Protein 1PVA (pdb70)

Sequence (218 aa):
AAKDLLKADDIKKALDAVKAEGSFNHKKFFALVGLKAMSANDVKKVFKAIDADASGFIEEEELKFVLKSFAADGRDLTDAETKAFLKAADKDGDGKIGIDEFETLVHEAAAKDLLKADDIKKALDAVKAEGSFNHKKFFALVGLKAMSANDVKKVFKAIDADASGFIEEEELKFVLKSFAADGRDLTDAETKAFLKAADKDGDGKIGIDEFETLVHEA

InterPro domains:
  IPR002048 EF-hand domain [PF13499] (41-104)
  IPR002048 EF-hand domain [PS50222] (37-72)
  IPR002048 EF-hand domain [PS50222] (76-108)
  IPR002048 EF-hand domain [SM00054] (41-69)
  IPR002048 EF-hand domain [SM00054] (80-108)
  IPR008080 Parvalbumin [PTHR11653] (3-107)
  IPR011992 EF-hand domain pair [SSF47473] (17-105)
  IPR018247 EF-Hand 1, calcium-binding site [PS00018] (50-62)
  IPR018247 EF-Hand 1, calcium-binding site [PS00018] (89-101)

Solvent-accessible surface area: 10754 Å² total; per-residue (Å²): 50,0,76,114,48,16,130,86,93,36,13,133,129,0,28,54,36,0,134,66,136,56,39,17,63,33,119,99,1,8,46,50,0,26,0,84,102,35,60,57,115,47,0,97,92,0,6,133,31,6,11,45,8,36,34,35,75,0,35,60,67,11,1,60,49,3,2,54,26,5,18,63,132,10,52,63,3,37,93,71,10,1,96,64,3,25,179,27,0,17,101,105,61,75,38,61,0,11,60,102,22,0,24,71,2,2,78,101,77,11,40,98,136,56,10,132,73,77,37,10,94,105,0,35,100,42,1,160,52,135,56,32,15,65,25,109,73,2,8,56,52,1,34,1,97,104,21,57,55,113,34,0,92,108,0,8,134,36,7,10,71,41,64,56,39,80,0,44,61,102,21,0,59,42,4,1,34,9,3,16,11,109,8,51,58,1,34,87,71,9,3,98,61,4,25,171,33,0,25,113,106,63,76,35,52,0,10,41,109,18,1,26,66,3,2,76,100,70

GO terms:
  GO:0005509 calcium ion binding (F, IDA)

B-factor: mean 18.6, std 12.52, range [3.75, 86.95]

Nearest PDB structures (foldseek):
  1pva-assembly2_B  TM=9.927E-01  e=2.844E-15  Esox lucius
  1cdp-assembly1_A  TM=9.891E-01  e=1.781E-11  Cyprinus carpio
  1b8r-assembly1_A  TM=9.962E-01  e=2.478E-11  Cyprinus carpio
  2pal-assembly1_A  TM=9.985E-01  e=5.350E-11  Esox lucius
  3fs7-assembly1_A  TM=9.864E-01  e=5.972E-11  Gallus gallus

Organism: Esox lucius (NCBI:txid8010)

Secondary structure (DSSP, 8-state):
-HHHHS-HHHHHHHHHHT-STT---HHHHHHHHT-TTS-HHHHHHHHHHH-TT-SSSB-HHHHHTGGGGT-TTPPPPPHHHHHHHHHHH-TT-SSSB-HHHHHHHHH--/--TTTS-HHHHHHHHHHT-STT---HHHHHHHHT-TT--HHHHHHHHHHH-TT--SSB-HHHHHTGGGGT-TTPPPPPHHHHHHHHHHH-SS-SSSB-HHHHHHHHH--

CATH classification: 1.10.238.10

Structure (mmCIF, N/CA/C/O backbone):
data_1PVA
#
_entry.id   1PVA
#
_cell.length_a   57.700
_cell.length_b   45.070
_cell.length_c   81.810
_cell.angle_alpha   90.00
_cell.angle_beta   90.00
_cell.angle_gamma   90.00
#
_symmetry.space_group_name_H-M   'P 21 21 2'
#
loop_
_entity.id
_entity.type
_entity.pdbx_description
1 polymer PARVALBUMIN
2 non-polymer 'CALCIUM ION'
3 water water
#
loop_
_atom_site.group_PDB
_atom_site.id
_atom_site.type_symbol
_atom_site.label_atom_id
_atom_site.label_alt_id
_atom_site.label_comp_id
_atom_site.label_asym_id
_atom_site.label_entity_id
_atom_site.label_seq_id
_atom_site.pdbx_PDB_ins_code
_atom_site.Cartn_x
_atom_site.Cartn_y
_atom_site.Cartn_z
_atom_site.occupancy
_atom_site.B_iso_or_equiv
_atom_site.auth_seq_id
_atom_site.auth_comp_id
_atom_site.auth_asym_id
_atom_site.auth_atom_id
_atom_site.pdbx_PDB_model_num
ATOM 4 N N . ALA A 1 2 ? 36.539 24.680 64.684 1.00 38.65 1 ALA A N 1
ATOM 5 C CA . ALA A 1 2 ? 36.588 23.712 65.776 1.00 39.03 1 ALA A CA 1
ATOM 6 C C . ALA A 1 2 ? 35.863 24.149 67.051 1.00 38.79 1 ALA A C 1
ATOM 7 O O . ALA A 1 2 ? 35.122 23.364 67.650 1.00 37.75 1 ALA A O 1
ATOM 9 N N . ALA A 1 3 ? 36.143 25.367 67.508 1.00 38.00 2 ALA A N 1
ATOM 10 C CA . ALA A 1 3 ? 35.645 25.840 68.793 1.00 37.26 2 ALA A CA 1
ATOM 11 C C . ALA A 1 3 ? 34.134 25.721 68.914 1.00 36.83 2 ALA A C 1
ATOM 12 O O . ALA A 1 3 ? 33.627 25.231 69.927 1.00 36.89 2 ALA A O 1
ATOM 14 N N . LYS A 1 4 ? 33.421 26.069 67.848 1.00 34.99 3 LYS A N 1
ATOM 15 C CA . LYS A 1 4 ? 31.964 26.090 67.903 1.00 34.90 3 LYS A CA 1
ATOM 16 C C . LYS A 1 4 ? 31.358 24.687 67.850 1.00 34.35 3 LYS A C 1
ATOM 17 O O . LYS A 1 4 ? 30.239 24.475 68.305 1.00 34.45 3 LYS A O 1
ATOM 23 N N . ASP A 1 5 ? 32.116 23.729 67.329 1.00 33.25 4 ASP A N 1
ATOM 24 C CA . ASP A 1 5 ? 31.711 22.330 67.362 1.00 34.76 4 ASP A CA 1
ATOM 25 C C . ASP A 1 5 ? 32.041 21.738 68.726 1.00 33.05 4 ASP A C 1
ATOM 26 O O . ASP A 1 5 ? 31.275 20.948 69.286 1.00 34.00 4 ASP A O 1
ATOM 31 N N . LEU A 1 6 ? 33.179 22.145 69.274 1.00 29.79 5 LEU A N 1
ATOM 32 C CA . LEU A 1 6 ? 33.625 21.642 70.565 1.00 26.49 5 LEU A CA 1
ATOM 33 C C . LEU A 1 6 ? 32.762 22.143 71.708 1.00 21.92 5 LEU A C 1
ATOM 34 O O . LEU A 1 6 ? 32.576 21.452 72.702 1.00 22.68 5 LEU A O 1
ATOM 39 N N . LEU A 1 7 ? 32.254 23.358 71.574 1.00 18.71 6 LEU A N 1
ATOM 40 C CA . LEU A 1 7 ? 31.716 24.070 72.723 1.00 17.32 6 LEU A CA 1
ATOM 41 C C . LEU A 1 7 ? 30.221 24.360 72.588 1.00 15.99 6 LEU A C 1
ATOM 42 O O . LEU A 1 7 ? 29.666 24.270 71.502 1.00 15.95 6 LEU A O 1
ATOM 47 N N . LYS A 1 8 ? 29.559 24.621 73.713 1.00 15.18 7 LYS A N 1
ATOM 48 C CA . LYS A 1 8 ? 28.122 24.878 73.724 1.00 15.45 7 LYS A CA 1
ATOM 49 C C . LYS A 1 8 ? 27.840 26.254 73.132 1.00 13.90 7 LYS A C 1
ATOM 50 O O . LYS A 1 8 ? 28.452 27.242 73.535 1.00 12.39 7 LYS A O 1
ATOM 56 N N . ALA A 1 9 ? 26.857 26.330 72.241 1.00 11.36 8 ALA A N 1
ATOM 57 C CA . ALA A 1 9 ? 26.451 27.606 71.655 1.00 11.60 8 ALA A CA 1
ATOM 58 C C . ALA A 1 9 ? 26.096 28.641 72.719 1.00 12.34 8 ALA A C 1
ATOM 59 O O . ALA A 1 9 ? 26.472 29.805 72.610 1.00 12.69 8 ALA A O 1
ATOM 61 N N . ASP A 1 10 ? 25.410 28.208 73.772 1.00 12.60 9 ASP A N 1
ATOM 62 C CA . ASP A 1 10 ? 24.952 29.136 74.789 1.00 11.98 9 ASP A CA 1
ATOM 63 C C . ASP A 1 10 ? 26.097 29.587 75.682 1.00 12.01 9 ASP A C 1
ATOM 64 O O . ASP A 1 10 ? 26.167 30.764 76.043 1.00 10.58 9 ASP A O 1
ATOM 69 N N . ASP A 1 11 ? 27.084 28.712 75.879 1.00 9.82 10 ASP A N 1
ATOM 70 C CA . ASP A 1 11 ? 28.313 29.090 76.571 1.00 8.29 10 ASP A CA 1
ATOM 71 C C . ASP A 1 11 ? 29.082 30.143 75.783 1.00 8.34 10 ASP A C 1
ATOM 72 O O . ASP A 1 11 ? 29.544 31.145 76.337 1.00 8.33 10 ASP A O 1
ATOM 77 N N . ILE A 1 12 ? 29.180 29.943 74.475 1.00 8.85 11 ILE A N 1
ATOM 78 C CA . ILE A 1 12 ? 29.926 30.874 73.644 1.00 8.67 11 ILE A CA 1
ATOM 79 C C . ILE A 1 12 ? 29.263 32.234 73.675 1.00 10.04 11 ILE A C 1
ATOM 80 O O . ILE A 1 12 ? 29.931 33.245 73.861 1.00 11.05 11 ILE A O 1
ATOM 85 N N . LYS A 1 13 ? 27.938 32.256 73.621 1.00 11.45 12 LYS A N 1
ATOM 86 C CA . LYS A 1 13 ? 27.236 33.527 73.584 1.00 11.52 12 LYS A CA 1
ATOM 87 C C . LYS A 1 13 ? 27.438 34.263 74.900 1.00 10.61 12 LYS A C 1
ATOM 88 O O . LYS A 1 13 ? 27.739 35.459 74.904 1.00 8.34 12 LYS A O 1
ATOM 94 N N . LYS A 1 14 ? 27.410 33.499 75.990 1.00 9.31 13 LYS A N 1
ATOM 95 C CA . LYS A 1 14 ? 27.586 34.025 77.332 1.00 9.96 13 LYS A CA 1
ATOM 96 C C . LYS A 1 14 ? 28.999 34.585 77.531 1.00 8.88 13 LYS A C 1
ATOM 97 O O . LYS A 1 14 ? 29.179 35.695 78.032 1.00 9.55 13 LYS A O 1
ATOM 103 N N . ALA A 1 15 ? 29.996 33.844 77.074 1.00 8.33 14 ALA A N 1
ATOM 104 C CA . ALA A 1 15 ? 31.370 34.294 77.166 1.00 8.34 14 ALA A CA 1
ATOM 105 C C . ALA A 1 15 ? 31.593 35.571 76.330 1.00 9.73 14 ALA A C 1
ATOM 106 O O . ALA A 1 15 ? 32.182 36.544 76.805 1.00 9.49 14 ALA A O 1
ATOM 108 N N . LEU A 1 16 ? 31.090 35.588 75.099 1.00 8.03 15 LEU A N 1
ATOM 109 C CA . LEU A 1 16 ? 31.277 36.754 74.241 1.00 9.08 15 LEU A CA 1
ATOM 110 C C . LEU A 1 16 ? 30.537 37.979 74.774 1.00 9.12 15 LEU A C 1
ATOM 111 O O . LEU A 1 16 ? 31.059 39.090 74.720 1.00 11.33 15 LEU A O 1
ATOM 116 N N . ASP A 1 17 ? 29.370 37.762 75.369 1.00 8.49 16 ASP A N 1
ATOM 117 C CA . ASP A 1 17 ? 28.611 38.847 75.984 1.00 10.38 16 ASP A CA 1
ATOM 118 C C . ASP A 1 17 ? 29.367 39.483 77.132 1.00 11.17 16 ASP A C 1
ATOM 119 O O . ASP A 1 17 ? 29.353 40.707 77.288 1.00 14.26 16 ASP A O 1
ATOM 124 N N . ALA A 1 18 ? 30.062 38.659 77.904 1.00 9.05 17 ALA A N 1
ATOM 125 C CA . ALA A 1 18 ? 30.759 39.139 79.092 1.00 11.49 17 ALA A CA 1
ATOM 126 C C . ALA A 1 18 ? 31.968 39.995 78.739 1.00 12.39 17 ALA A C 1
ATOM 127 O O . ALA A 1 18 ? 32.407 40.823 79.551 1.00 17.53 17 ALA A O 1
ATOM 129 N N . VAL A 1 19 ? 32.516 39.805 77.541 1.00 9.62 18 VAL A N 1
ATOM 130 C CA . VAL A 1 19 ? 33.709 40.539 77.140 1.00 9.41 18 VAL A CA 1
ATOM 131 C C . VAL A 1 19 ? 33.437 41.470 75.957 1.00 11.58 18 VAL A C 1
ATOM 132 O O . VAL A 1 19 ? 34.361 41.915 75.258 1.00 12.34 18 VAL A O 1
ATOM 136 N N . LYS A 1 20 ? 32.174 41.862 75.828 1.00 11.86 19 LYS A N 1
ATOM 137 C CA . LYS A 1 20 ? 31.743 42.805 74.802 1.00 13.77 19 LYS A CA 1
ATOM 138 C C . LYS A 1 20 ? 32.479 44.143 74.863 1.00 14.78 19 LYS A C 1
ATOM 139 O O . LYS A 1 20 ? 32.944 44.647 73.848 1.00 17.04 19 LYS A O 1
ATOM 145 N N . ALA A 1 21 ? 32.513 44.756 76.041 1.00 15.28 20 ALA A N 1
ATOM 146 C CA . ALA A 1 21 ? 33.126 46.073 76.206 1.00 15.06 20 ALA A CA 1
ATOM 147 C C . ALA A 1 21 ? 34.633 46.002 76.027 1.00 11.89 20 ALA A C 1
ATOM 148 O O . ALA A 1 21 ? 35.286 45.110 76.554 1.00 13.16 20 ALA A O 1
ATOM 150 N N . GLU A 1 22 ? 35.181 46.916 75.240 1.00 12.76 21 GLU A N 1
ATOM 151 C CA . GLU A 1 22 ? 36.620 47.011 75.124 1.00 11.36 21 GLU A CA 1
ATOM 152 C C . GLU A 1 22 ? 37.255 47.157 76.492 1.00 11.40 21 GLU A C 1
ATOM 153 O O . GLU A 1 22 ? 36.863 48.023 77.273 1.00 10.71 21 GLU A O 1
ATOM 159 N N . GLY A 1 23 ? 38.259 46.334 76.762 1.00 8.73 22 GLY A N 1
ATOM 160 C CA . GLY A 1 23 ? 38.903 46.368 78.054 1.00 7.07 22 GLY A CA 1
ATOM 161 C C . GLY A 1 23 ? 38.404 45.296 79.002 1.00 8.60 22 GLY A C 1
ATOM 162 O O . GLY A 1 23 ? 39.080 45.013 79.990 1.00 10.08 22 GLY A O 1
ATOM 163 N N . SER A 1 24 ? 37.291 44.637 78.679 1.00 7.11 23 SER A N 1
ATOM 164 C CA . SER A 1 24 ? 36.688 43.685 79.617 1.00 10.08 23 SER A CA 1
ATOM 165 C C . SER A 1 24 ? 37.202 42.245 79.494 1.00 10.20 23 SER A C 1
ATOM 166 O O . SER A 1 24 ? 36.847 41.388 80.311 1.00 11.89 23 SER A O 1
ATOM 169 N N . PHE A 1 25 ? 38.022 41.966 78.478 1.00 9.17 24 PHE A N 1
ATOM 170 C CA . PHE A 1 25 ? 38.499 40.602 78.263 1.00 8.20 24 PHE A CA 1
ATOM 171 C C . PHE A 1 25 ? 39.488 40.200 79.346 1.00 9.82 24 PHE A C 1
ATOM 172 O O . PHE A 1 25 ? 40.452 40.910 79.627 1.00 12.95 24 PHE A O 1
ATOM 180 N N . ASN A 1 26 ? 39.120 39.179 80.097 1.00 9.90 25 ASN A N 1
ATOM 181 C CA . ASN A 1 26 ? 40.051 38.520 80.992 1.00 10.75 25 ASN A CA 1
ATOM 182 C C . ASN A 1 26 ? 40.043 37.056 80.575 1.00 9.41 25 ASN A C 1
ATOM 183 O O . ASN A 1 26 ? 38.980 36.458 80.474 1.00 10.17 25 ASN A O 1
ATOM 188 N N . HIS A 1 27 ? 41.221 36.479 80.371 1.00 11.70 26 HIS A N 1
ATOM 189 C CA . HIS A 1 27 ? 41.313 35.103 79.888 1.00 11.76 26 HIS A CA 1
ATOM 190 C C . HIS A 1 27 ? 40.696 34.131 80.887 1.00 9.89 26 HIS A C 1
ATOM 191 O O . HIS A 1 27 ? 40.034 33.175 80.500 1.00 9.61 26 HIS A O 1
ATOM 198 N N . LYS A 1 28 ? 40.861 34.404 82.175 1.00 9.23 27 LYS A N 1
ATOM 199 C CA . LYS A 1 28 ? 40.410 33.463 83.190 1.00 9.18 27 LYS A CA 1
ATOM 200 C C . LYS A 1 28 ? 38.895 33.382 83.172 1.00 9.59 27 LYS A C 1
ATOM 201 O O . LYS A 1 28 ? 38.321 32.292 83.057 1.00 8.46 27 LYS A O 1
ATOM 207 N N . LYS A 1 29 ? 38.264 34.556 83.165 1.00 10.39 28 LYS A N 1
ATOM 208 C CA . LYS A 1 29 ? 36.812 34.653 83.078 1.00 11.80 28 LYS A CA 1
ATOM 209 C C . LYS A 1 29 ? 36.299 34.066 81.763 1.00 10.52 28 LYS A C 1
ATOM 210 O O . LYS A 1 29 ? 35.366 33.258 81.759 1.00 10.42 28 LYS A O 1
ATOM 216 N N . PHE A 1 30 ? 36.963 34.404 80.662 1.00 11.19 29 PHE A N 1
ATOM 217 C CA . PHE A 1 30 ? 36.554 33.909 79.348 1.00 9.33 29 PHE A CA 1
ATOM 218 C C . PHE A 1 30 ? 36.582 32.382 79.272 1.00 8.06 29 PHE A C 1
ATOM 219 O O . PHE A 1 30 ? 35.609 31.768 78.831 1.00 7.77 29 PHE A O 1
ATOM 227 N N . PHE A 1 31 ? 37.660 31.775 79.763 1.00 7.51 30 PHE A N 1
ATOM 228 C CA . PHE A 1 31 ? 37.826 30.316 79.690 1.00 9.34 30 PHE A CA 1
ATOM 229 C C . PHE A 1 31 ? 36.777 29.614 80.529 1.00 9.83 30 PHE A C 1
ATOM 230 O O . PHE A 1 31 ? 36.323 28.521 80.177 1.00 9.25 30 PHE A O 1
ATOM 238 N N . ALA A 1 32 ? 36.437 30.229 81.662 1.00 9.19 31 ALA A N 1
ATOM 239 C CA . ALA A 1 32 ? 35.449 29.670 82.581 1.00 8.65 31 ALA A CA 1
ATOM 240 C C . ALA A 1 32 ? 34.042 29.707 81.968 1.00 7.82 31 ALA A C 1
ATOM 241 O O . ALA A 1 32 ? 33.307 28.707 82.007 1.00 8.22 31 ALA A O 1
ATOM 243 N N . LEU A 1 33 ? 33.681 30.849 81.377 1.00 7.80 32 LEU A N 1
ATOM 244 C CA . LEU A 1 33 ? 32.354 31.009 80.777 1.00 7.41 32 LEU A CA 1
ATOM 245 C C . LEU A 1 33 ? 32.166 30.218 79.476 1.00 8.76 32 LEU A C 1
ATOM 246 O O . LEU A 1 33 ? 31.104 29.645 79.238 1.00 10.24 32 LEU A O 1
ATOM 251 N N . VAL A 1 34 ? 33.194 30.177 78.639 1.00 8.09 33 VAL A N 1
ATOM 252 C CA . VAL A 1 34 ? 33.060 29.511 77.350 1.00 8.94 33 VAL A CA 1
ATOM 253 C C . VAL A 1 34 ? 33.108 28.004 77.526 1.00 9.67 33 VAL A C 1
ATOM 254 O O . VAL A 1 34 ? 32.736 27.268 76.621 1.00 12.19 33 VAL A O 1
ATOM 258 N N . GLY A 1 35 ? 33.604 27.552 78.676 1.00 9.65 34 GLY A N 1
ATOM 259 C CA . GLY A 1 35 ? 33.518 26.142 79.017 1.00 11.10 34 GLY A CA 1
ATOM 260 C C . GLY A 1 35 ? 34.793 25.353 78.801 1.00 10.64 34 GLY A C 1
ATOM 261 O O . GLY A 1 35 ? 34.763 24.120 78.760 1.00 12.70 34 GLY A O 1
ATOM 262 N N . LEU A 1 36 ? 35.916 26.049 78.694 1.00 9.26 35 LEU A N 1
ATOM 263 C CA . LEU A 1 36 ? 37.201 25.409 78.398 1.00 9.85 35 LEU A CA 1
ATOM 264 C C . LEU A 1 36 ? 37.846 24.877 79.670 1.00 9.40 35 LEU A C 1
ATOM 265 O O . LEU A 1 36 ? 38.638 23.940 79.641 1.00 9.82 35 LEU A O 1
ATOM 270 N N . LYS A 1 37 ? 37.456 25.459 80.792 1.00 10.87 36 LYS A N 1
ATOM 271 C CA . LYS A 1 37 ? 38.061 25.188 82.074 1.00 14.43 36 LYS A CA 1
ATOM 272 C C . LYS A 1 37 ? 38.069 23.704 82.419 1.00 14.50 36 LYS A C 1
ATOM 273 O O . LYS A 1 37 ? 39.102 23.173 82.827 1.00 16.65 36 LYS A O 1
ATOM 279 N N . ALA A 1 38 ? 36.942 23.024 82.244 1.00 12.02 37 ALA A N 1
ATOM 280 C CA . ALA A 1 38 ? 36.835 21.635 82.678 1.00 13.15 37 ALA A CA 1
ATOM 281 C C . ALA A 1 38 ? 37.172 20.629 81.579 1.00 12.77 37 ALA A C 1
ATOM 282 O O . ALA A 1 38 ? 37.106 19.420 81.791 1.00 10.25 37 ALA A O 1
ATOM 284 N N . MET A 1 39 ? 37.548 21.128 80.405 1.00 11.06 38 MET A N 1
ATOM 285 C CA . MET A 1 39 ? 37.784 20.247 79.278 1.00 10.81 38 MET A CA 1
ATOM 286 C C . MET A 1 39 ? 39.139 19.555 79.382 1.00 10.71 38 MET A C 1
ATOM 287 O O . MET A 1 39 ? 40.075 20.047 80.052 1.00 10.33 38 MET A O 1
ATOM 292 N N . SER A 1 40 ? 39.215 18.371 78.790 1.00 7.61 39 SER A N 1
ATOM 293 C CA . SER A 1 40 ? 40.425 17.577 78.862 1.00 8.67 39 SER A CA 1
ATOM 294 C C . SER A 1 40 ? 41.522 18.211 78.014 1.00 9.28 39 SER A C 1
ATOM 295 O O . SER A 1 40 ? 41.243 18.966 77.077 1.00 10.81 39 SER A O 1
ATOM 298 N N . ALA A 1 41 ? 42.770 17.910 78.355 1.00 7.83 40 ALA A N 1
ATOM 299 C CA . ALA A 1 41 ? 43.908 18.375 77.569 1.00 10.41 40 ALA A CA 1
ATOM 300 C C . ALA A 1 41 ? 43.713 18.048 76.085 1.00 11.37 40 ALA A C 1
ATOM 301 O O . ALA A 1 41 ? 43.874 18.913 75.219 1.00 9.20 40 ALA A O 1
ATOM 303 N N . ASN A 1 42 ? 43.268 16.829 75.809 1.00 11.37 41 ASN A N 1
ATOM 304 C CA . ASN A 1 42 ? 43.021 16.400 74.432 1.00 12.17 41 ASN A CA 1
ATOM 305 C C . ASN A 1 42 ? 42.037 17.315 73.690 1.00 11.85 41 ASN A C 1
ATOM 306 O O . ASN A 1 42 ? 42.230 17.628 72.507 1.00 11.85 41 ASN A O 1
ATOM 311 N N . ASP A 1 43 ? 40.987 17.749 74.376 1.00 9.90 42 ASP A N 1
ATOM 312 C CA . ASP A 1 43 ? 39.994 18.607 73.761 1.00 8.70 42 ASP A CA 1
ATOM 313 C C . ASP A 1 43 ? 40.414 20.069 73.726 1.00 10.07 42 ASP A C 1
ATOM 314 O O . ASP A 1 43 ? 40.183 20.752 72.725 1.00 10.62 42 ASP A O 1
ATOM 319 N N . VAL A 1 44 ? 41.161 20.510 74.735 1.00 8.34 43 VAL A N 1
ATOM 320 C CA . VAL A 1 44 ? 41.701 21.868 74.727 1.00 10.07 43 VAL A CA 1
ATOM 321 C C . VAL A 1 44 ? 42.645 22.052 73.539 1.00 12.29 43 VAL A C 1
ATOM 322 O O . VAL A 1 44 ? 42.598 23.072 72.848 1.00 12.89 43 VAL A O 1
ATOM 326 N N . LYS A 1 45 ? 43.381 21.000 73.214 1.00 12.99 44 LYS A N 1
ATOM 327 C CA . LYS A 1 45 ? 44.256 20.985 72.051 1.00 15.57 44 LYS A CA 1
ATOM 328 C C . LYS A 1 45 ? 43.506 21.298 70.751 1.00 14.21 44 LYS A C 1
ATOM 329 O O . LYS A 1 45 ? 44.026 22.003 69.876 1.00 14.40 44 LYS A O 1
ATOM 335 N N . LYS A 1 46 ? 42.259 20.841 70.652 1.00 14.66 45 LYS A N 1
ATOM 336 C CA . LYS A 1 46 ? 41.465 21.100 69.457 1.00 15.44 45 LYS A CA 1
ATOM 337 C C . LYS A 1 46 ? 41.081 22.580 69.344 1.00 17.04 45 LYS A C 1
ATOM 338 O O . LYS A 1 46 ? 41.049 23.136 68.240 1.00 15.11 45 LYS A O 1
ATOM 344 N N . VAL A 1 47 ? 40.907 23.245 70.486 1.00 13.53 46 VAL A N 1
ATOM 345 C CA . VAL A 1 47 ? 40.631 24.673 70.488 1.00 12.04 46 VAL A CA 1
ATOM 346 C C . VAL A 1 47 ? 41.880 25.462 70.141 1.00 11.61 46 VAL A C 1
ATOM 347 O O . VAL A 1 47 ? 41.833 26.409 69.344 1.00 14.57 46 VAL A O 1
ATOM 351 N N . PHE A 1 48 ? 43.015 25.009 70.652 1.00 10.15 47 PHE A N 1
ATOM 352 C CA . PHE A 1 48 ? 44.289 25.635 70.347 1.00 9.63 47 PHE A CA 1
ATOM 353 C C . PHE A 1 48 ? 44.502 25.683 68.830 1.00 11.84 47 PHE A C 1
ATOM 354 O O . PHE A 1 48 ? 44.818 26.735 68.251 1.00 10.39 47 PHE A O 1
ATOM 362 N N . LYS A 1 49 ? 44.321 24.537 68.190 1.00 12.56 48 LYS A N 1
ATOM 363 C CA . LYS A 1 49 ? 44.506 24.433 66.749 1.00 14.91 48 LYS A CA 1
ATOM 364 C C . LYS A 1 49 ? 43.566 25.358 65.978 1.00 15.23 48 LYS A C 1
ATOM 365 O O . LYS A 1 49 ? 43.937 25.874 64.930 1.00 14.18 48 LYS A O 1
ATOM 371 N N . ALA A 1 50 ? 42.381 25.618 66.532 1.00 15.15 49 ALA A N 1
ATOM 372 C CA . ALA A 1 50 ? 41.435 26.565 65.942 1.00 13.50 49 ALA A CA 1
ATOM 373 C C . ALA A 1 50 ? 42.016 27.969 65.945 1.00 13.37 49 ALA A C 1
ATOM 374 O O . ALA A 1 50 ? 41.955 28.673 64.935 1.00 14.88 49 ALA A O 1
ATOM 376 N N . ILE A 1 51 ? 42.648 28.350 67.052 1.00 10.77 50 ILE A N 1
ATOM 377 C CA . ILE A 1 51 ? 43.179 29.708 67.213 1.00 11.23 50 ILE A CA 1
ATOM 378 C C . ILE A 1 51 ? 44.485 29.899 66.433 1.00 11.94 50 ILE A C 1
ATOM 379 O O . ILE A 1 51 ? 44.800 31.010 65.960 1.00 11.21 50 ILE A O 1
ATOM 384 N N . ASP A 1 52 ? 45.221 28.804 66.279 1.00 10.35 51 ASP A N 1
ATOM 385 C CA . ASP A 1 52 ? 46.456 28.802 65.525 1.00 10.99 51 ASP A CA 1
ATOM 386 C C . ASP A 1 52 ? 46.102 28.822 64.033 1.00 9.57 51 ASP A C 1
ATOM 387 O O . ASP A 1 52 ? 46.242 27.822 63.334 1.00 9.92 51 ASP A O 1
ATOM 392 N N . ALA A 1 53 ? 45.708 29.995 63.548 1.00 10.42 52 ALA A N 1
ATOM 393 C CA . ALA A 1 53 ? 45.189 30.131 62.187 1.00 10.53 52 ALA A CA 1
ATOM 394 C C . ALA A 1 53 ? 46.157 29.697 61.078 1.00 10.97 52 ALA A C 1
ATOM 395 O O . ALA A 1 53 ? 45.740 29.047 60.120 1.00 11.87 52 ALA A O 1
ATOM 397 N N . ASP A 1 54 ? 47.446 30.002 61.226 1.00 9.46 53 ASP A N 1
ATOM 398 C CA . ASP A 1 54 ? 48.423 29.665 60.191 1.00 9.61 53 ASP A CA 1
ATOM 399 C C . ASP A 1 54 ? 49.123 28.322 60.401 1.00 8.83 53 ASP A C 1
ATOM 400 O O . ASP A 1 54 ? 50.173 28.055 59.810 1.00 12.00 53 ASP A O 1
ATOM 405 N N . ALA A 1 55 ? 48.615 27.548 61.355 1.00 9.77 54 ALA A N 1
ATOM 406 C CA . ALA A 1 55 ? 49.129 26.209 61.632 1.00 11.34 54 ALA A CA 1
ATOM 407 C C . ALA A 1 55 ? 50.630 26.166 61.923 1.00 9.46 54 ALA A C 1
ATOM 408 O O . ALA A 1 55 ? 51.270 25.143 61.729 1.00 14.06 54 ALA A O 1
ATOM 410 N N . SER A 1 56 ? 51.169 27.239 62.504 1.00 10.83 55 SER A N 1
ATOM 411 C CA . SER A 1 56 ? 52.585 27.288 62.876 1.00 10.12 55 SER A CA 1
ATOM 412 C C . SER A 1 56 ? 52.939 26.405 64.070 1.00 10.96 55 SER A C 1
ATOM 413 O O . SER A 1 56 ? 54.113 26.142 64.319 1.00 11.34 55 SER A O 1
ATOM 416 N N . GLY A 1 57 ? 51.930 25.996 64.842 1.00 11.77 56 GLY A N 1
ATOM 417 C CA . GLY A 1 57 ? 52.182 25.299 66.096 1.00 10.16 56 GLY A CA 1
ATOM 418 C C . GLY A 1 57 ? 52.159 26.190 67.333 1.00 10.32 56 GLY A C 1
ATOM 419 O O . GLY A 1 57 ? 52.229 25.702 68.458 1.00 11.70 56 GLY A O 1
ATOM 420 N N . PHE A 1 58 ? 52.167 27.499 67.124 1.00 8.69 57 PHE A N 1
ATOM 421 C CA . PHE A 1 58 ? 52.155 28.455 68.214 1.00 7.98 57 PHE A CA 1
ATOM 422 C C . PHE A 1 58 ? 51.089 29.466 67.924 1.00 7.38 57 PHE A C 1
ATOM 423 O O . PHE A 1 58 ? 50.853 29.809 66.773 1.00 7.19 57 PHE A O 1
ATOM 431 N N . ILE A 1 59 ? 50.485 30.006 68.962 1.00 7.27 58 ILE A N 1
ATOM 432 C CA . ILE A 1 59 ? 49.636 31.170 68.810 1.00 8.96 58 ILE A CA 1
ATOM 433 C C . ILE A 1 59 ? 50.583 32.340 68.989 1.00 9.40 58 ILE A C 1
ATOM 434 O O . ILE A 1 59 ? 51.191 32.486 70.053 1.00 12.11 58 ILE A O 1
ATOM 439 N N . GLU A 1 60 ? 50.851 33.090 67.931 1.00 8.24 59 GLU A N 1
ATOM 440 C CA . GLU A 1 60 ? 51.617 34.279 68.180 1.00 10.46 59 GLU A CA 1
ATOM 441 C C . GLU A 1 60 ? 50.745 35.519 68.232 1.00 8.33 59 GLU A C 1
ATOM 442 O O . GLU A 1 60 ? 49.522 35.410 68.212 1.00 9.73 59 GLU A O 1
ATOM 448 N N . GLU A 1 61 ? 51.347 36.620 68.648 1.00 8.33 60 GLU A N 1
ATOM 449 C CA . GLU A 1 61 ? 50.596 37.771 69.111 1.00 9.80 60 GLU A CA 1
ATOM 450 C C . GLU A 1 61 ? 49.432 38.203 68.213 1.00 10.94 60 GLU A C 1
ATOM 451 O O . GLU A 1 61 ? 48.332 38.469 68.705 1.00 11.12 60 GLU A O 1
ATOM 457 N N . GLU A 1 62 ? 49.644 38.217 66.902 1.00 12.03 61 GLU A N 1
ATOM 458 C CA . GLU A 1 62 ? 48.605 38.644 65.968 1.00 12.13 61 GLU A CA 1
ATOM 459 C C . GLU A 1 62 ? 47.388 37.738 66.027 1.00 11.77 61 GLU A C 1
ATOM 460 O O . GLU A 1 62 ? 46.261 38.210 65.961 1.00 12.36 61 GLU A O 1
ATOM 466 N N . GLU A 1 63 ? 47.608 36.455 66.277 1.00 8.45 62 GLU A N 1
ATOM 467 C CA . GLU A 1 63 ? 46.492 35.521 66.392 1.00 10.14 62 GLU A CA 1
ATOM 468 C C . GLU A 1 63 ? 45.710 35.678 67.697 1.00 10.08 62 GLU A C 1
ATOM 469 O O . GLU A 1 63 ? 44.483 35.504 67.734 1.00 10.85 62 GLU A O 1
ATOM 475 N N . LEU A 1 64 ? 46.422 36.060 68.758 1.00 9.51 63 LEU A N 1
ATOM 476 C CA . LEU A 1 64 ? 45.798 36.332 70.042 1.00 9.75 63 LEU A CA 1
ATOM 477 C C . LEU A 1 64 ? 44.847 37.506 69.939 1.00 9.00 63 LEU A C 1
ATOM 478 O O . LEU A 1 64 ? 43.741 37.477 70.476 1.00 8.60 63 LEU A O 1
ATOM 483 N N . LYS A 1 65 ? 45.270 38.534 69.208 1.00 11.13 64 LYS A N 1
ATOM 484 C CA . LYS A 1 65 ? 44.436 39.707 68.971 1.00 11.42 64 LYS A CA 1
ATOM 485 C C . LYS A 1 65 ? 43.092 39.321 68.348 1.00 9.96 64 LYS A C 1
ATOM 486 O O . LYS A 1 65 ? 42.073 39.937 68.656 1.00 8.16 64 LYS A O 1
ATOM 492 N N . PHE A 1 66 ? 43.099 38.312 67.478 1.00 7.84 65 PHE A N 1
ATOM 493 C CA . PHE A 1 66 ? 41.887 37.881 66.804 1.00 9.79 65 PHE A CA 1
ATOM 494 C C . PHE A 1 66 ? 41.268 36.623 67.406 1.00 9.75 65 PHE A C 1
ATOM 495 O O . PHE A 1 66 ? 40.345 36.055 66.825 1.00 10.56 65 PHE A O 1
ATOM 503 N N . VAL A 1 67 ? 41.645 36.298 68.642 1.00 9.95 66 VAL A N 1
ATOM 504 C CA . VAL A 1 67 ? 41.168 35.089 69.305 1.00 8.30 66 VAL A CA 1
ATOM 505 C C . VAL A 1 67 ? 39.630 34.944 69.283 1.00 11.32 66 VAL A C 1
ATOM 506 O O . VAL A 1 67 ? 39.104 33.834 69.109 1.00 10.00 66 VAL A O 1
ATOM 510 N N . LEU A 1 68 ? 38.902 36.048 69.454 1.00 11.78 67 LEU A N 1
ATOM 511 C CA . LEU A 1 68 ? 37.442 35.976 69.564 1.00 12.58 67 LEU A CA 1
ATOM 512 C C . LEU A 1 68 ? 36.756 35.520 68.277 1.00 12.77 67 LEU A C 1
ATOM 513 O O . LEU A 1 68 ? 35.659 34.955 68.321 1.00 12.32 67 LEU A O 1
ATOM 518 N N . LYS A 1 69 ? 37.424 35.696 67.141 1.00 13.51 68 LYS A N 1
ATOM 519 C CA . LYS A 1 69 ? 36.842 35.277 65.871 1.00 15.90 68 LYS A CA 1
ATOM 520 C C . LYS A 1 69 ? 36.893 33.758 65.685 1.00 15.62 68 LYS A C 1
ATOM 521 O O . LYS A 1 69 ? 36.172 33.201 64.859 1.00 16.09 68 LYS A O 1
ATOM 527 N N . SER A 1 70 ? 37.660 33.082 66.535 1.00 14.59 69 SER A N 1
ATOM 528 C CA . SER A 1 70 ? 37.604 31.631 66.612 1.00 15.56 69 SER A CA 1
ATOM 529 C C . SER A 1 70 ? 36.333 31.131 67.299 1.00 15.70 69 SER A C 1
ATOM 530 O O . SER A 1 70 ? 36.054 29.933 67.287 1.00 16.36 69 SER A O 1
ATOM 533 N N . PHE A 1 71 ? 35.581 32.033 67.919 1.00 15.68 70 PHE A N 1
ATOM 534 C CA . PHE A 1 71 ? 34.390 31.632 68.655 1.00 16.14 70 PHE A CA 1
ATOM 535 C C . PHE A 1 71 ? 33.148 32.150 67.962 1.00 18.99 70 PHE A C 1
ATOM 536 O O . PHE A 1 71 ? 32.123 31.465 67.912 1.00 20.27 70 PHE A O 1
ATOM 544 N N . ALA A 1 72 ? 33.271 33.333 67.375 1.00 20.50 71 ALA A N 1
ATOM 545 C CA . ALA A 1 72 ? 32.189 33.951 66.641 1.00 23.06 71 ALA A CA 1
ATOM 546 C C . ALA A 1 72 ? 32.853 34.863 65.635 1.00 24.39 71 ALA A C 1
ATOM 547 O O . ALA A 1 72 ? 33.714 35.660 65.996 1.00 24.11 71 ALA A O 1
ATOM 549 N N . ALA A 1 73 ? 32.484 34.706 64.365 1.00 28.85 72 ALA A N 1
ATOM 550 C CA . ALA A 1 73 ? 33.032 35.514 63.270 1.00 30.93 72 ALA A CA 1
ATOM 551 C C . ALA A 1 73 ? 32.915 37.022 63.541 1.00 31.97 72 ALA A C 1
ATOM 552 O O . ALA A 1 73 ? 33.755 37.816 63.109 1.00 33.90 72 ALA A O 1
ATOM 554 N N . ASP A 1 74 ? 31.885 37.388 64.297 1.00 32.17 73 ASP A N 1
ATOM 555 C CA . ASP A 1 74 ? 31.596 38.776 64.660 1.00 31.57 73 ASP A CA 1
ATOM 556 C C . ASP A 1 74 ? 32.373 39.237 65.902 1.00 29.40 73 ASP A C 1
ATOM 557 O O . ASP A 1 74 ? 32.280 40.400 66.307 1.00 29.92 73 ASP A O 1
ATOM 562 N N . GLY A 1 75 ? 33.159 38.337 66.483 1.00 26.57 74 GLY A N 1
ATOM 563 C CA . GLY A 1 75 ? 33.959 38.687 67.638 1.00 20.76 74 GLY A CA 1
ATOM 564 C C . GLY A 1 75 ? 34.854 39.8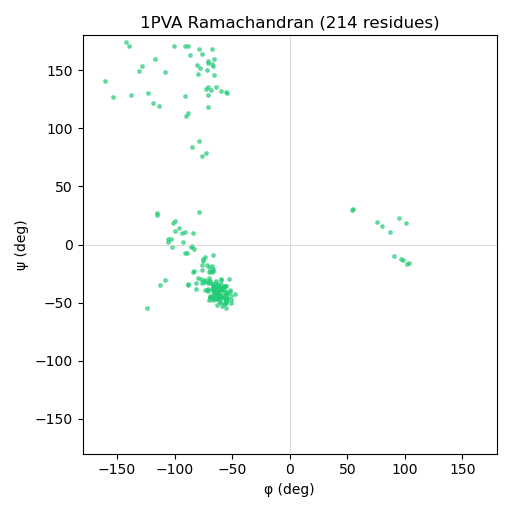76 67.367 1.00 17.34 74 GLY A C 1
ATOM 565 O O . GLY A 1 75 ? 35.557 39.921 66.361 1.00 18.80 74 GLY A O 1
ATOM 566 N N . ARG A 1 76 ? 34.842 40.841 68.276 1.00 13.71 75 ARG A N 1
ATOM 567 C CA . ARG A 1 76 ? 35.721 41.999 68.166 1.00 11.64 75 ARG A CA 1
ATOM 568 C C . ARG A 1 76 ? 37.191 41.597 68.302 1.00 10.79 75 ARG A C 1
ATOM 569 O O . ARG A 1 76 ? 37.500 40.532 68.837 1.00 11.99 75 ARG A O 1
ATOM 577 N N . ASP A 1 77 ? 38.090 42.450 67.815 1.00 10.45 76 ASP A N 1
ATOM 578 C CA . ASP A 1 77 ? 39.508 42.348 68.141 1.00 11.00 76 ASP A CA 1
ATOM 579 C C . ASP A 1 77 ? 39.680 42.666 69.616 1.00 11.45 76 ASP A C 1
ATOM 580 O O . ASP A 1 77 ? 38.967 43.522 70.170 1.00 9.00 76 ASP A O 1
ATOM 585 N N . LEU A 1 78 ? 40.756 42.137 70.185 1.00 10.21 77 LEU A N 1
ATOM 586 C CA . LEU A 1 78 ? 41.173 42.529 71.517 1.00 8.55 77 LEU A CA 1
ATOM 587 C C . LEU A 1 78 ? 41.923 43.846 71.397 1.00 10.05 77 LEU A C 1
ATOM 588 O O . LEU A 1 78 ? 42.547 44.123 70.374 1.00 10.85 77 LEU A O 1
ATOM 593 N N . THR A 1 79 ? 41.925 44.620 72.474 1.00 7.56 78 THR A N 1
ATOM 594 C CA . THR A 1 79 ? 42.713 45.840 72.526 1.00 7.29 78 THR A CA 1
ATOM 595 C C . THR A 1 79 ? 44.186 45.466 72.745 1.00 8.30 78 THR A C 1
ATOM 596 O O . THR A 1 79 ? 44.515 44.327 73.099 1.00 8.01 78 THR A O 1
ATOM 600 N N . ASP A 1 80 ? 45.069 46.421 72.497 1.00 7.66 79 ASP A N 1
ATOM 601 C CA . ASP A 1 80 ? 46.486 46.240 72.758 1.00 10.85 79 ASP A CA 1
ATOM 602 C C . ASP A 1 80 ? 46.734 45.730 74.176 1.00 10.74 79 ASP A C 1
ATOM 603 O O . ASP A 1 80 ? 47.430 44.731 74.371 1.00 9.87 79 ASP A O 1
ATOM 608 N N . ALA A 1 81 ? 46.130 46.394 75.157 1.00 8.64 80 ALA A N 1
ATOM 609 C CA . ALA A 1 81 ? 46.312 45.995 76.550 1.00 9.01 80 ALA A CA 1
ATOM 610 C C . ALA A 1 81 ? 45.787 44.570 76.810 1.00 7.44 80 ALA A C 1
ATOM 611 O O . ALA A 1 81 ? 46.423 43.798 77.523 1.00 5.67 80 ALA A O 1
ATOM 613 N N . GLU A 1 82 ? 44.612 44.245 76.275 1.00 6.47 81 GLU A N 1
ATOM 614 C CA . GLU A 1 82 ? 44.027 42.924 76.478 1.00 7.41 81 GLU A CA 1
ATOM 615 C C . GLU A 1 82 ? 44.929 41.873 75.847 1.00 7.26 81 GLU A C 1
ATOM 616 O O . GLU A 1 82 ? 45.148 40.799 76.417 1.00 5.76 81 GLU A O 1
ATOM 622 N N . THR A 1 83 ? 45.479 42.195 74.680 1.00 8.04 82 THR A N 1
ATOM 623 C CA . THR A 1 83 ? 46.386 41.282 73.989 1.00 8.36 82 THR A CA 1
ATOM 624 C C . THR A 1 83 ? 47.678 41.084 74.767 1.00 7.83 82 THR A C 1
ATOM 625 O O . THR A 1 83 ? 48.139 39.948 74.935 1.00 8.23 82 THR A O 1
ATOM 629 N N . LYS A 1 84 ? 48.265 42.182 75.237 1.00 8.25 83 LYS A N 1
ATOM 630 C CA . LYS A 1 84 ? 49.479 42.101 76.051 1.00 9.89 83 LYS A CA 1
ATOM 631 C C . LYS A 1 84 ? 49.250 41.318 77.355 1.00 8.15 83 LYS A C 1
ATOM 632 O O . LYS A 1 84 ? 50.097 40.502 77.746 1.00 7.70 83 LYS A O 1
ATOM 638 N N . ALA A 1 85 ? 48.132 41.576 78.036 1.00 7.89 84 ALA A N 1
ATOM 639 C CA . ALA A 1 85 ? 47.812 40.874 79.282 1.00 7.70 84 ALA A CA 1
ATOM 640 C C . ALA A 1 85 ? 47.641 39.367 79.055 1.00 6.75 84 ALA A C 1
ATOM 641 O O . ALA A 1 85 ? 48.150 38.555 79.829 1.00 6.79 84 ALA A O 1
ATOM 643 N N . PHE A 1 86 ? 46.945 39.001 77.984 1.00 5.70 85 PHE A N 1
ATOM 644 C CA . PHE A 1 86 ? 46.730 37.604 77.610 1.00 7.37 85 PHE A CA 1
ATOM 645 C C . PHE A 1 86 ? 48.083 36.951 77.286 1.00 6.50 85 PHE A C 1
ATOM 646 O O . PHE A 1 86 ? 48.415 35.895 77.828 1.00 6.78 85 PHE A O 1
ATOM 654 N N . LEU A 1 87 ? 48.902 37.634 76.491 1.00 8.78 86 LEU A N 1
ATOM 655 C CA . LEU A 1 87 ? 50.203 37.104 76.086 1.00 8.19 86 LEU A CA 1
ATOM 656 C C . LEU A 1 87 ? 51.099 36.858 77.300 1.00 8.53 86 LEU A C 1
ATOM 657 O O . LEU A 1 87 ? 51.701 35.791 77.429 1.00 9.14 86 LEU A O 1
ATOM 662 N N . LYS A 1 88 ? 51.216 37.851 78.177 1.00 9.77 87 LYS A N 1
ATOM 663 C CA . LYS A 1 88 ? 52.027 37.713 79.388 1.00 8.14 87 LYS A CA 1
ATOM 664 C C . LYS A 1 88 ? 51.583 36.543 80.274 1.00 9.28 87 LYS A C 1
ATOM 665 O O . LYS A 1 88 ? 52.416 35.814 80.809 1.00 9.91 87 LYS A O 1
ATOM 671 N N . ALA A 1 89 ? 50.279 36.393 80.464 1.00 7.06 88 ALA A N 1
ATOM 672 C CA . ALA A 1 89 ? 49.768 35.279 81.255 1.00 6.92 88 ALA A CA 1
ATOM 673 C C . ALA A 1 89 ? 50.041 33.924 80.620 1.00 6.66 88 ALA A C 1
ATOM 674 O O . ALA A 1 89 ? 50.384 32.962 81.319 1.00 8.26 88 ALA A O 1
ATOM 676 N N . ALA A 1 90 ? 49.952 33.856 79.290 1.00 5.12 89 ALA A N 1
ATOM 677 C CA . ALA A 1 90 ? 49.993 32.580 78.581 1.00 6.19 89 ALA A CA 1
ATOM 678 C C . ALA A 1 90 ? 51.388 32.112 78.213 1.00 5.21 89 ALA A C 1
ATOM 679 O O . ALA A 1 90 ? 51.671 30.910 78.205 1.00 6.03 89 ALA A O 1
ATOM 681 N N . ASP A 1 91 ? 52.261 33.062 77.917 1.00 6.34 90 ASP A N 1
ATOM 682 C CA . ASP A 1 91 ? 53.590 32.766 77.402 1.00 7.23 90 ASP A CA 1
ATOM 683 C C . ASP A 1 91 ? 54.550 32.486 78.565 1.00 7.05 90 ASP A C 1
ATOM 684 O O . ASP A 1 91 ? 55.319 33.356 78.975 1.00 8.39 90 ASP A O 1
ATOM 689 N N . LYS A 1 92 ? 54.548 31.243 79.038 1.00 7.85 91 LYS A N 1
ATOM 690 C CA . LYS A 1 92 ? 55.195 30.886 80.303 1.00 7.88 91 LYS A CA 1
ATOM 691 C C . LYS A 1 92 ? 56.707 30.961 80.199 1.00 9.50 91 LYS A C 1
ATOM 692 O O . LYS A 1 92 ? 57.388 31.231 81.198 1.00 8.93 91 LYS A O 1
ATOM 698 N N . ASP A 1 93 ? 57.241 30.738 78.998 1.00 9.18 92 ASP A N 1
ATOM 699 C CA . ASP A 1 93 ? 58.687 30.708 78.847 1.00 11.06 92 ASP A CA 1
ATOM 700 C C . ASP A 1 93 ? 59.270 31.981 78.253 1.00 11.68 92 ASP A C 1
ATOM 701 O O . ASP A 1 93 ? 60.493 32.140 78.193 1.00 14.31 92 ASP A O 1
ATOM 706 N N . GLY A 1 94 ? 58.398 32.923 77.917 1.00 10.25 93 GLY A N 1
ATOM 707 C CA . GLY A 1 94 ? 58.854 34.248 77.539 1.00 10.34 93 GLY A CA 1
ATOM 708 C C . GLY A 1 94 ? 59.348 34.386 76.107 1.00 13.53 93 GLY A C 1
ATOM 709 O O . GLY A 1 94 ? 59.983 35.384 75.767 1.00 14.14 93 GLY A O 1
ATOM 710 N N . ASP A 1 95 ? 59.027 33.424 75.245 1.00 12.90 94 ASP A N 1
ATOM 711 C CA . ASP A 1 95 ? 59.595 33.444 73.903 1.00 13.77 94 ASP A CA 1
ATOM 712 C C . ASP A 1 95 ? 58.712 34.202 72.905 1.00 13.26 94 ASP A C 1
ATOM 713 O O . ASP A 1 95 ? 58.993 34.215 71.714 1.00 14.22 94 ASP A O 1
ATOM 718 N N . GLY A 1 96 ? 57.708 34.909 73.417 1.00 11.87 95 GLY A N 1
ATOM 719 C CA . GLY A 1 96 ? 56.894 35.778 72.586 1.00 12.70 95 GLY A CA 1
ATOM 720 C C . GLY A 1 96 ? 55.655 35.143 71.968 1.00 11.66 95 GLY A C 1
ATOM 721 O O . GLY A 1 96 ? 54.820 35.853 71.408 1.00 10.53 95 GLY A O 1
ATOM 722 N N . LYS A 1 97 ? 55.530 33.820 72.065 1.00 11.12 96 LYS A N 1
ATOM 723 C CA . LYS A 1 97 ? 54.388 33.111 71.504 1.00 13.07 96 LYS A CA 1
ATOM 724 C C . LYS A 1 97 ? 53.916 31.996 72.439 1.00 11.30 96 LYS A C 1
ATOM 725 O O . LYS A 1 97 ? 54.630 31.614 73.371 1.00 11.96 96 LYS A O 1
ATOM 731 N N . ILE A 1 98 ? 52.769 31.402 72.126 1.00 11.27 97 ILE A N 1
ATOM 732 C CA . ILE A 1 98 ? 52.146 30.423 73.022 1.00 8.78 97 ILE A CA 1
ATOM 733 C C . ILE A 1 98 ? 52.147 29.024 72.390 1.00 9.26 97 ILE A C 1
ATOM 734 O O . ILE A 1 98 ? 51.566 28.823 71.325 1.00 7.26 97 ILE A O 1
ATOM 739 N N . GLY A 1 99 ? 52.810 28.070 73.040 1.00 8.67 98 GLY A N 1
ATOM 740 C CA . GLY A 1 99 ? 52.787 26.701 72.567 1.00 8.93 98 GLY A CA 1
ATOM 741 C C . GLY A 1 99 ? 51.637 25.940 73.204 1.00 8.46 98 GLY A C 1
ATOM 742 O O . GLY A 1 99 ? 51.000 26.465 74.137 1.00 8.97 98 GLY A O 1
ATOM 743 N N . ILE A 1 100 ? 51.351 24.719 72.735 1.00 9.17 99 ILE A N 1
ATOM 744 C CA . ILE A 1 100 ? 50.194 23.983 73.275 1.00 11.98 99 ILE A CA 1
ATOM 745 C C . ILE A 1 100 ? 50.283 23.832 74.769 1.00 10.89 99 ILE A C 1
ATOM 746 O O . ILE A 1 100 ? 49.282 24.003 75.446 1.00 10.48 99 ILE A O 1
ATOM 751 N N . ASP A 1 101 ? 51.457 23.464 75.267 1.00 10.53 100 ASP A N 1
ATOM 752 C CA . ASP A 1 101 ? 51.569 23.093 76.671 1.00 11.19 100 ASP A CA 1
ATOM 753 C C . ASP A 1 101 ? 51.409 24.311 77.569 1.00 10.44 100 ASP A C 1
ATOM 754 O O . ASP A 1 101 ? 50.776 24.232 78.623 1.00 8.76 100 ASP A O 1
ATOM 759 N N . GLU A 1 102 ? 51.830 25.465 77.069 1.00 7.51 101 GLU A N 1
ATOM 760 C CA . GLU A 1 102 ? 51.563 26.718 77.752 1.00 6.65 101 GLU A CA 1
ATOM 761 C C . GLU A 1 102 ? 50.076 27.017 77.776 1.00 8.37 101 GLU A C 1
ATOM 762 O O . GLU A 1 102 ? 49.548 27.464 78.799 1.00 7.62 101 GLU A O 1
ATOM 768 N N . PHE A 1 103 ? 49.409 26.832 76.639 1.00 5.84 102 PHE A N 1
ATOM 769 C CA . PHE A 1 103 ? 47.972 27.056 76.557 1.00 6.79 102 PHE A CA 1
ATOM 770 C C . PHE A 1 103 ? 47.179 26.121 77.494 1.00 7.40 102 PHE A C 1
ATOM 771 O O . PHE A 1 103 ? 46.277 26.576 78.194 1.00 4.30 102 PHE A O 1
ATOM 779 N N . GLU A 1 104 ? 47.527 24.832 77.504 1.00 6.40 103 GLU A N 1
ATOM 780 C CA . GLU A 1 104 ? 46.918 23.847 78.404 1.00 6.21 103 GLU A CA 1
ATOM 781 C C . GLU A 1 104 ? 47.048 24.285 79.847 1.00 5.56 103 GLU A C 1
ATOM 782 O O . GLU A 1 104 ? 46.102 24.174 80.622 1.00 6.92 103 GLU A O 1
ATOM 788 N N . THR A 1 105 ? 48.261 24.680 80.222 1.00 5.63 104 THR A N 1
ATOM 789 C CA . THR A 1 105 ? 48.540 25.076 81.595 1.00 5.85 104 THR A CA 1
ATOM 790 C C . THR A 1 105 ? 47.716 26.295 81.987 1.00 7.68 104 THR A C 1
ATOM 791 O O . THR A 1 105 ? 47.076 26.297 83.036 1.00 8.75 104 THR A O 1
ATOM 795 N N . LEU A 1 106 ? 47.618 27.266 81.086 1.00 7.75 105 LEU A N 1
ATOM 796 C CA . LEU A 1 106 ? 46.868 28.478 81.363 1.00 7.25 105 LEU A CA 1
ATOM 797 C C . LEU A 1 106 ? 45.398 28.177 81.608 1.00 5.48 105 LEU A C 1
ATOM 798 O O . LEU A 1 106 ? 44.784 28.722 82.513 1.00 7.09 105 LEU A O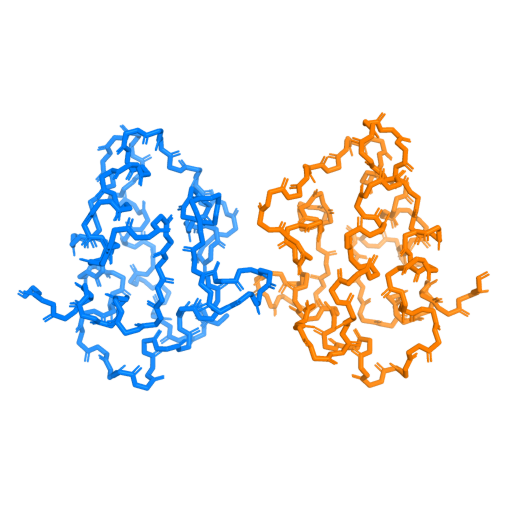 1
ATOM 803 N N . VAL A 1 107 ? 44.826 27.318 80.777 1.00 5.71 106 VAL A N 1
ATOM 804 C CA . VAL A 1 107 ? 43.409 26.993 80.873 1.00 7.80 106 VAL A CA 1
ATOM 805 C C . VAL A 1 107 ? 43.111 26.316 82.210 1.00 9.83 106 VAL A C 1
ATOM 806 O O . VAL A 1 107 ? 42.116 26.628 82.857 1.00 9.05 106 VAL A O 1
ATOM 810 N N . HIS A 1 108 ? 44.053 25.497 82.681 1.00 8.43 107 HIS A N 1
ATOM 811 C CA . HIS A 1 108 ? 43.812 24.670 83.860 1.00 10.92 107 HIS A CA 1
ATOM 812 C C . HIS A 1 108 ? 44.457 25.179 85.152 1.00 10.69 107 HIS A C 1
ATOM 813 O O . HIS A 1 108 ? 44.338 24.541 86.204 1.00 11.13 107 HIS A O 1
ATOM 820 N N . GLU A 1 109 ? 45.076 26.350 85.109 1.00 11.31 108 GLU A N 1
ATOM 821 C CA . GLU A 1 109 ? 45.761 26.836 86.305 1.00 12.56 108 GLU A CA 1
ATOM 822 C C . GLU A 1 109 ? 44.800 27.527 87.269 1.00 13.96 108 GLU A C 1
ATOM 823 O O . GLU A 1 109 ? 45.167 27.840 88.403 1.00 15.21 108 GLU A O 1
ATOM 829 N N . ALA A 1 110 ? 43.543 27.655 86.853 1.00 16.00 109 ALA A N 1
ATOM 830 C CA . ALA A 1 110 ? 42.522 28.318 87.652 1.00 19.30 109 ALA A CA 1
ATOM 831 C C . ALA A 1 110 ? 41.870 27.358 88.648 1.00 20.86 109 ALA A C 1
ATOM 832 O O . ALA A 1 110 ? 41.022 27.819 89.433 1.00 25.08 109 ALA A O 1
ATOM 838 N N . ALA B 1 2 ? 46.301 25.327 55.941 1.00 82.70 1 ALA B N 1
ATOM 839 C CA . ALA B 1 2 ? 47.412 25.840 55.147 1.00 81.90 1 ALA B CA 1
ATOM 840 C C . ALA B 1 2 ? 48.687 25.472 55.896 1.00 80.74 1 ALA B C 1
ATOM 841 O O . ALA B 1 2 ? 49.562 26.302 56.111 1.00 80.01 1 ALA B O 1
ATOM 843 N N . ALA B 1 3 ? 48.791 24.194 56.249 1.00 79.73 2 ALA B N 1
ATOM 844 C CA . ALA B 1 3 ? 49.734 23.745 57.264 1.00 78.54 2 ALA B CA 1
ATOM 845 C C . ALA B 1 3 ? 51.150 23.632 56.727 1.00 76.98 2 ALA B C 1
ATOM 846 O O . ALA B 1 3 ? 51.349 23.479 55.516 1.00 76.88 2 ALA B O 1
ATOM 848 N N . LYS B 1 4 ? 52.087 23.462 57.654 1.00 75.07 3 LYS B N 1
ATOM 849 C CA . LYS B 1 4 ? 53.506 23.447 57.341 1.00 72.55 3 LYS B CA 1
ATOM 850 C C . LYS B 1 4 ? 53.935 22.097 56.755 1.00 69.41 3 LYS B C 1
ATOM 851 O O . LYS B 1 4 ? 55.110 21.725 56.819 1.00 70.04 3 LYS B O 1
ATOM 857 N N . ASP B 1 5 ? 52.999 21.419 56.098 1.00 64.15 4 ASP B N 1
ATOM 858 C CA . ASP B 1 5 ? 53.188 20.038 55.675 1.00 58.58 4 ASP B CA 1
ATOM 859 C C . ASP B 1 5 ? 52.974 19.944 54.173 1.00 54.43 4 ASP B C 1
ATOM 860 O O . ASP B 1 5 ? 53.840 19.475 53.425 1.00 52.25 4 ASP B O 1
ATOM 865 N N . LEU B 1 6 ? 51.808 20.416 53.743 1.00 48.68 5 LEU B N 1
ATOM 866 C CA . LEU B 1 6 ? 51.504 20.563 52.328 1.00 43.75 5 LEU B CA 1
ATOM 867 C C . LEU B 1 6 ? 52.386 21.638 51.713 1.00 38.95 5 LEU B C 1
ATOM 868 O O . LEU B 1 6 ? 52.770 21.548 50.543 1.00 39.88 5 LEU B O 1
ATOM 873 N N . LEU B 1 7 ? 52.665 22.681 52.483 1.00 32.00 6 LEU B N 1
ATOM 874 C CA . LEU B 1 7 ? 53.349 23.832 51.929 1.00 26.87 6 LEU B CA 1
ATOM 875 C C . LEU B 1 7 ? 54.779 23.951 52.416 1.00 24.91 6 LEU B C 1
ATOM 876 O O . LEU B 1 7 ? 55.140 23.420 53.467 1.00 24.44 6 LEU B O 1
ATOM 881 N N . LYS B 1 8 ? 55.616 24.500 51.548 1.00 21.09 7 LYS B N 1
ATOM 882 C CA . LYS B 1 8 ? 57.027 24.728 51.826 1.00 20.02 7 LYS B CA 1
ATOM 883 C C . LYS B 1 8 ? 57.137 26.131 52.407 1.00 18.44 7 LYS B C 1
ATOM 884 O O . LYS B 1 8 ? 56.611 27.077 51.835 1.00 17.40 7 LYS B O 1
ATOM 890 N N . ALA B 1 9 ? 57.789 26.270 53.553 1.00 16.64 8 ALA B N 1
ATOM 891 C CA . ALA B 1 9 ? 57.814 27.562 54.229 1.00 17.82 8 ALA B CA 1
ATOM 892 C C . ALA B 1 9 ? 58.411 28.658 53.345 1.00 16.70 8 ALA B C 1
ATOM 893 O O . ALA B 1 9 ? 57.943 29.801 53.346 1.00 15.88 8 ALA B O 1
ATOM 895 N N . ASP B 1 10 ? 59.430 28.298 52.576 1.00 18.08 9 ASP B N 1
ATOM 896 C CA . ASP B 1 10 ? 60.076 29.242 51.664 1.00 21.60 9 ASP B CA 1
ATOM 897 C C . ASP B 1 10 ? 59.146 29.732 50.536 1.00 19.44 9 ASP B C 1
ATOM 898 O O . ASP B 1 10 ? 59.217 30.885 50.111 1.00 19.48 9 ASP B O 1
ATOM 903 N N . ASP B 1 11 ? 58.243 28.871 50.091 1.00 18.74 10 ASP B N 1
ATOM 904 C CA . ASP B 1 11 ? 57.236 29.264 49.118 1.00 18.28 10 ASP B CA 1
ATOM 905 C C . ASP B 1 11 ? 56.259 30.278 49.696 1.00 16.77 10 ASP B C 1
ATOM 906 O O . ASP B 1 11 ? 56.000 31.309 49.085 1.00 18.68 10 ASP B O 1
ATOM 911 N N . ILE B 1 12 ? 55.837 30.048 50.937 1.00 17.42 11 ILE B N 1
ATOM 912 C CA . ILE B 1 12 ? 54.923 30.959 51.641 1.00 15.56 11 ILE B CA 1
ATOM 913 C C . ILE B 1 12 ? 55.555 32.327 51.863 1.00 13.43 11 ILE B C 1
ATOM 914 O O . ILE B 1 12 ? 54.921 33.355 51.634 1.00 14.99 11 ILE B O 1
ATOM 919 N N . LYS B 1 13 ? 56.797 32.326 52.325 1.00 13.75 12 LYS B N 1
ATOM 920 C CA . LYS B 1 13 ? 57.597 33.539 52.416 1.00 15.75 12 LYS B CA 1
ATOM 921 C C . LYS B 1 13 ? 57.681 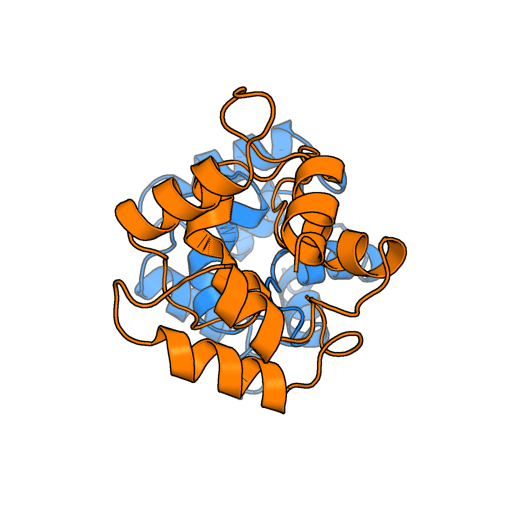34.254 51.047 1.00 17.11 12 LYS B C 1
ATOM 922 O O . LYS B 1 13 ? 57.411 35.450 50.964 1.00 18.12 12 LYS B O 1
ATOM 928 N N . LYS B 1 14 ? 57.883 33.498 49.966 1.00 15.78 13 LYS B N 1
ATOM 929 C CA . LYS B 1 14 ? 57.960 34.090 48.631 1.00 18.78 13 LYS B CA 1
ATOM 930 C C . LYS B 1 14 ? 56.627 34.712 48.212 1.00 16.63 13 LYS B C 1
ATOM 931 O O . LYS B 1 14 ? 56.576 35.807 47.643 1.00 17.20 13 LYS B O 1
ATOM 937 N N . ALA B 1 15 ? 55.549 33.984 48.457 1.00 15.86 14 ALA B N 1
ATOM 938 C CA . ALA B 1 15 ? 54.237 34.395 47.993 1.00 13.78 14 ALA B CA 1
ATOM 939 C C . ALA B 1 15 ? 53.776 35.657 48.714 1.00 15.36 14 ALA B C 1
ATOM 940 O O . ALA B 1 15 ? 53.244 36.584 48.091 1.00 14.64 14 ALA B O 1
ATOM 942 N N . LEU B 1 16 ? 54.082 35.742 50.002 1.00 14.38 15 LEU B N 1
ATOM 943 C CA . LEU B 1 16 ? 53.702 36.912 50.784 1.00 14.25 15 LEU B CA 1
ATOM 944 C C . LEU B 1 16 ? 54.527 38.129 50.382 1.00 15.69 15 LEU B C 1
ATOM 945 O O . LEU B 1 16 ? 53.983 39.224 50.222 1.00 16.22 15 LEU B O 1
ATOM 950 N N . ASP B 1 17 ? 55.808 37.919 50.097 1.00 15.78 16 ASP B N 1
ATOM 951 C CA . ASP B 1 17 ? 56.659 39.015 49.658 1.00 18.03 16 ASP B CA 1
ATOM 952 C C . ASP B 1 17 ? 56.147 39.636 48.370 1.00 17.89 16 ASP B C 1
ATOM 953 O O . ASP B 1 17 ? 56.119 40.861 48.236 1.00 19.23 16 ASP B O 1
ATOM 958 N N . ALA B 1 18 ? 55.646 38.794 47.471 1.00 16.83 17 ALA B N 1
ATOM 959 C CA . ALA B 1 18 ? 55.125 39.245 46.181 1.00 15.40 17 ALA B CA 1
ATOM 960 C C . ALA B 1 18 ? 53.824 40.043 46.282 1.00 15.18 17 ALA B C 1
ATOM 961 O O . ALA B 1 18 ? 53.512 40.838 45.391 1.00 15.22 17 ALA B O 1
ATOM 963 N N . VAL B 1 19 ? 53.073 39.859 47.361 1.00 12.94 18 VAL B N 1
ATOM 964 C CA . VAL B 1 19 ? 51.825 40.596 47.525 1.00 12.92 18 VAL B CA 1
ATOM 965 C C . VAL B 1 19 ? 51.862 41.548 48.720 1.00 14.92 18 VAL B C 1
ATOM 966 O O . VAL B 1 19 ? 50.818 42.013 49.194 1.00 14.48 18 VAL B O 1
ATOM 970 N N . LYS B 1 20 ? 53.07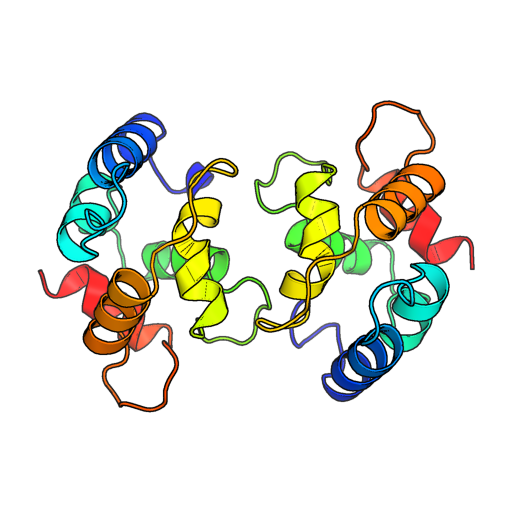6 41.983 49.051 1.00 15.37 19 LYS B N 1
ATOM 971 C CA . LYS B 1 20 ? 53.326 42.925 50.140 1.00 18.83 19 LYS B CA 1
ATOM 972 C C . LYS B 1 20 ? 52.515 44.210 49.992 1.00 16.60 19 LYS B C 1
ATOM 973 O O . LYS B 1 20 ? 51.812 44.618 50.923 1.00 16.57 19 LYS B O 1
ATOM 979 N N . ALA B 1 21 ? 52.652 44.869 48.845 1.00 16.65 20 ALA B N 1
ATOM 980 C CA . ALA B 1 21 ? 51.993 46.157 48.615 1.00 16.09 20 ALA B CA 1
ATOM 981 C C . ALA B 1 21 ? 50.481 45.976 48.465 1.00 14.43 20 ALA B C 1
ATOM 982 O O . ALA B 1 21 ? 50.020 45.076 47.763 1.00 13.40 20 ALA B O 1
ATOM 984 N N . GLU B 1 22 ? 49.708 46.841 49.109 1.00 15.06 21 GLU B N 1
ATOM 985 C CA . GLU B 1 22 ? 48.262 46.807 48.944 1.00 16.05 21 GLU B CA 1
ATOM 986 C C . GLU B 1 22 ? 47.930 47.022 47.484 1.00 15.60 21 GLU B C 1
ATOM 987 O O . GLU B 1 22 ? 48.497 47.901 46.835 1.00 16.65 21 GLU B O 1
ATOM 993 N N . GLY B 1 23 ? 47.055 46.180 46.957 1.00 14.83 22 GLY B N 1
ATOM 994 C CA . GLY B 1 23 ? 46.738 46.248 45.548 1.00 14.31 22 GLY B CA 1
ATOM 995 C C . GLY B 1 23 ? 47.432 45.183 44.716 1.00 13.46 22 GLY B C 1
ATOM 996 O O . GLY B 1 23 ? 47.028 44.951 43.571 1.00 13.25 22 GLY B O 1
ATOM 997 N N . SER B 1 24 ? 48.473 44.550 45.261 1.00 10.42 23 SER B N 1
ATOM 998 C CA . SER B 1 24 ? 49.285 43.630 44.465 1.00 11.46 23 SER B CA 1
ATOM 999 C C . SER B 1 24 ? 48.832 42.165 44.498 1.00 11.91 23 SER B C 1
ATOM 1000 O O . SER B 1 24 ? 49.359 41.346 43.740 1.00 12.44 23 SER B O 1
ATOM 1003 N N . PHE B 1 25 ? 47.855 41.832 45.346 1.00 11.41 24 PHE B N 1
ATOM 1004 C CA . PHE B 1 25 ? 47.382 40.448 45.429 1.00 8.83 24 PHE B CA 1
ATOM 1005 C C . PHE B 1 25 ? 46.596 40.055 44.182 1.00 10.44 24 PHE B C 1
ATOM 1006 O O . PHE B 1 25 ? 45.688 40.770 43.747 1.00 13.09 24 PHE B O 1
ATOM 1014 N N . ASN B 1 26 ? 46.979 38.933 43.592 1.00 8.84 25 ASN B N 1
ATOM 1015 C CA . ASN B 1 26 ? 46.209 38.316 42.530 1.00 8.86 25 ASN B CA 1
ATOM 1016 C C . ASN B 1 26 ? 46.207 36.819 42.816 1.00 7.07 25 ASN B C 1
ATOM 1017 O O . ASN B 1 26 ? 47.262 36.229 43.023 1.00 7.34 25 ASN B O 1
ATOM 1022 N N . HIS B 1 27 ? 45.028 36.208 42.833 1.00 8.99 26 HIS B N 1
ATOM 1023 C CA . HIS B 1 27 ? 44.919 34.798 43.194 1.00 10.71 26 HIS B CA 1
ATOM 1024 C C . HIS B 1 27 ? 45.791 33.887 42.340 1.00 8.99 26 HIS B C 1
ATOM 1025 O O . HIS B 1 27 ? 46.363 32.930 42.840 1.00 6.24 26 HIS B O 1
ATOM 1032 N N . LYS B 1 28 ? 45.939 34.206 41.060 1.00 9.47 27 LYS B N 1
ATOM 1033 C CA . LYS B 1 28 ? 46.686 33.316 40.174 1.00 10.10 27 LYS B CA 1
ATOM 1034 C C . LYS B 1 28 ? 48.178 33.316 40.498 1.00 10.14 27 LYS B C 1
ATOM 1035 O O . LYS B 1 28 ? 48.778 32.259 40.680 1.00 9.59 27 LYS B O 1
ATOM 1041 N N . LYS B 1 29 ? 48.754 34.506 40.655 1.00 10.87 28 LYS B N 1
ATOM 1042 C CA . LYS B 1 29 ? 50.155 34.620 41.027 1.00 10.14 28 LYS B CA 1
ATOM 1043 C C . LYS B 1 29 ? 50.369 33.972 42.397 1.00 9.25 28 LYS B C 1
ATOM 1044 O O . LYS B 1 29 ? 51.265 33.148 42.564 1.00 10.92 28 LYS B O 1
ATOM 1050 N N . PHE B 1 30 ? 49.453 34.226 43.324 1.00 9.14 29 PHE B N 1
ATOM 1051 C CA . PHE B 1 30 ? 49.611 33.750 44.693 1.00 9.27 29 PHE B CA 1
ATOM 1052 C C . PHE B 1 30 ? 49.581 32.223 44.747 1.00 8.31 29 PHE B C 1
ATOM 1053 O O . PHE B 1 30 ? 50.458 31.599 45.360 1.00 9.02 29 PHE B O 1
ATOM 1061 N N . PHE B 1 31 ? 48.646 31.638 44.000 1.00 9.01 30 PHE B N 1
ATOM 1062 C CA . PHE B 1 31 ? 48.504 30.188 43.907 1.00 10.43 30 PHE B CA 1
ATOM 1063 C C . PHE B 1 31 ? 49.737 29.570 43.259 1.00 11.43 30 PHE B C 1
ATOM 1064 O O . PHE B 1 31 ? 50.207 28.517 43.702 1.00 12.93 30 PHE B O 1
ATOM 1072 N N . ALA B 1 32 ? 50.292 30.236 42.251 1.00 11.10 31 ALA B N 1
ATOM 1073 C CA . ALA B 1 32 ? 51.501 29.739 41.603 1.00 11.92 31 ALA B CA 1
ATOM 1074 C C . ALA B 1 32 ? 52.691 29.697 42.575 1.00 13.55 31 ALA B C 1
ATOM 1075 O O . ALA B 1 32 ? 53.335 28.656 42.738 1.00 14.39 31 ALA B O 1
ATOM 1077 N N . LEU B 1 33 ? 52.948 30.826 43.234 1.00 11.63 32 LEU B N 1
ATOM 1078 C CA . LEU B 1 33 ? 54.027 30.940 44.210 1.00 12.30 32 LEU B CA 1
ATOM 1079 C C . LEU B 1 33 ? 53.900 29.996 45.410 1.00 13.45 32 LEU B C 1
ATOM 1080 O O . LEU B 1 33 ? 54.877 29.358 45.826 1.00 14.47 32 LEU B O 1
ATOM 1085 N N . VAL B 1 34 ? 52.719 29.979 46.019 1.00 12.67 33 VAL B N 1
ATOM 1086 C CA . VAL B 1 34 ? 52.504 29.190 47.217 1.00 14.05 33 VAL B CA 1
ATOM 1087 C C . VAL B 1 34 ? 52.501 27.690 46.923 1.00 14.86 33 VAL B C 1
ATOM 1088 O O . VAL B 1 34 ? 52.700 26.884 47.821 1.00 19.12 33 VAL B O 1
ATOM 1092 N N . GLY B 1 35 ? 52.285 27.322 45.668 1.00 13.74 34 GLY B N 1
ATOM 1093 C CA . GLY B 1 35 ? 52.384 25.923 45.282 1.00 16.64 34 GLY B CA 1
ATOM 1094 C C . GLY B 1 35 ? 51.063 25.174 45.282 1.00 17.71 34 GLY B C 1
ATOM 1095 O O . GLY B 1 35 ? 51.039 23.947 45.332 1.00 18.42 34 GLY B O 1
ATOM 1096 N N . LEU B 1 36 ? 49.967 25.913 45.155 1.00 17.66 35 LEU B N 1
ATOM 1097 C CA . LEU B 1 36 ? 48.625 25.340 45.169 1.00 17.00 35 LEU B CA 1
ATOM 1098 C C . LEU B 1 36 ? 48.243 24.798 43.790 1.00 16.35 35 LEU B C 1
ATOM 1099 O O . LEU B 1 36 ? 47.347 23.965 43.653 1.00 14.80 35 LEU B O 1
ATOM 1104 N N . LYS B 1 37 ? 48.897 25.319 42.765 1.00 16.94 36 LYS B N 1
ATOM 1105 C CA . LYS B 1 37 ? 48.472 25.089 41.398 1.00 18.65 36 LYS B CA 1
ATOM 1106 C C . LYS B 1 37 ? 48.465 23.600 41.048 1.00 18.25 36 LYS B C 1
ATOM 1107 O O . LYS B 1 37 ? 47.491 23.086 40.506 1.00 18.80 36 LYS B O 1
ATOM 1113 N N . ALA B 1 38 ? 49.527 22.899 41.436 1.00 16.61 37 ALA B N 1
ATOM 1114 C CA . ALA B 1 38 ? 49.729 21.507 41.023 1.00 15.31 37 ALA B CA 1
ATOM 1115 C C . ALA B 1 38 ? 49.311 20.542 42.117 1.00 12.99 37 ALA B C 1
ATOM 1116 O O . ALA B 1 38 ? 49.676 19.361 42.110 1.00 12.69 37 ALA B O 1
ATOM 1118 N N . MET B 1 39 ? 48.639 21.087 43.115 1.00 12.23 38 MET B N 1
ATOM 1119 C CA . MET B 1 39 ? 48.213 20.319 44.259 1.00 14.43 38 MET B CA 1
ATOM 1120 C C . MET B 1 39 ? 46.958 19.541 43.875 1.00 14.01 38 MET B C 1
ATOM 1121 O O . MET B 1 39 ? 46.181 19.972 43.027 1.00 15.43 38 MET B O 1
ATOM 1126 N N . SER B 1 40 ? 46.810 18.357 44.448 1.00 14.15 39 SER B N 1
ATOM 1127 C CA . SER B 1 40 ? 45.646 17.521 44.199 1.00 14.42 39 SER B CA 1
ATOM 1128 C C . SER B 1 40 ? 44.394 18.177 44.772 1.00 14.83 39 SER B C 1
ATOM 1129 O O . SER B 1 40 ? 44.455 18.872 45.793 1.00 14.00 39 SER B O 1
ATOM 1132 N N . ALA B 1 41 ? 43.248 17.854 44.181 1.00 14.41 40 ALA B N 1
ATOM 1133 C CA . ALA B 1 41 ? 41.969 18.263 44.733 1.00 15.08 40 ALA B CA 1
ATOM 1134 C C . ALA B 1 41 ? 41.840 17.889 46.208 1.00 14.59 40 ALA B C 1
ATOM 1135 O O . ALA B 1 41 ? 41.400 18.702 47.016 1.00 13.86 40 ALA B O 1
ATOM 1137 N N . ASN B 1 42 ? 42.297 16.697 46.578 1.00 15.38 41 ASN B N 1
ATOM 1138 C CA . ASN B 1 42 ? 42.174 16.253 47.972 1.00 16.20 41 ASN B CA 1
ATOM 1139 C C . ASN B 1 42 ? 42.966 17.115 48.950 1.00 16.15 41 ASN B C 1
ATOM 1140 O O . ASN B 1 42 ? 42.485 17.437 50.032 1.00 17.33 41 ASN B O 1
ATOM 1145 N N . ASP B 1 43 ? 44.146 17.561 48.540 1.00 15.21 42 ASP B N 1
ATOM 1146 C CA . ASP B 1 43 ? 44.939 18.452 49.374 1.00 13.79 42 ASP B CA 1
ATOM 1147 C C . ASP B 1 43 ? 44.476 19.895 49.300 1.00 13.41 42 ASP B C 1
ATOM 1148 O O . ASP B 1 43 ? 44.582 20.622 50.273 1.00 14.27 42 ASP B O 1
ATOM 1153 N N . VAL B 1 44 ? 43.907 20.295 48.172 1.00 13.85 43 VAL B N 1
ATOM 1154 C CA . VAL B 1 44 ? 43.354 21.638 48.055 1.00 15.51 43 VAL B CA 1
ATOM 1155 C C . VAL B 1 44 ? 42.189 21.805 49.032 1.00 16.37 43 VAL B C 1
ATOM 1156 O O . VAL B 1 44 ? 42.027 22.875 49.632 1.00 14.05 43 VAL B O 1
ATOM 1160 N N . LYS B 1 45 ? 41.472 20.711 49.296 1.00 17.93 44 LYS B N 1
ATOM 1161 C CA . LYS B 1 45 ? 40.417 20.709 50.303 1.00 18.57 44 LYS B CA 1
ATOM 1162 C C . LYS B 1 45 ? 40.952 21.096 51.675 1.00 16.11 44 LYS B C 1
ATOM 1163 O O . LYS B 1 45 ? 40.271 21.771 52.444 1.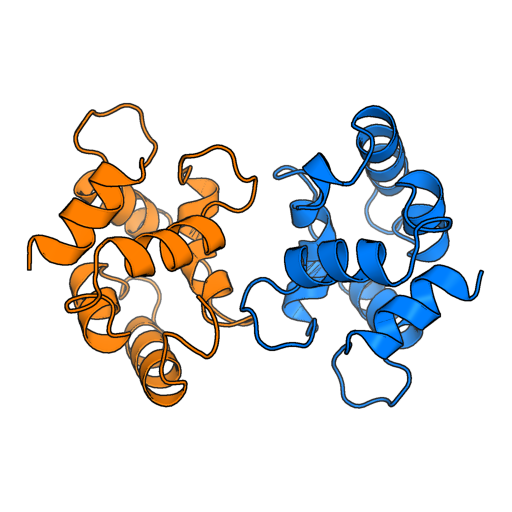00 18.22 44 LYS B O 1
ATOM 1169 N N . LYS B 1 46 ? 42.159 20.646 52.000 1.00 16.24 45 LYS B N 1
ATOM 1170 C CA . LYS B 1 46 ? 42.735 20.941 53.311 1.00 18.03 45 LYS B CA 1
ATOM 1171 C C . LYS B 1 46 ? 42.998 22.440 53.441 1.00 17.08 45 LYS B C 1
ATOM 1172 O O . LYS B 1 46 ? 42.751 23.038 54.491 1.00 17.99 45 LYS B O 1
ATOM 1178 N N . VAL B 1 47 ? 43.415 23.051 52.333 1.00 16.77 46 VAL B N 1
ATOM 1179 C CA . VAL B 1 47 ? 43.666 24.483 52.289 1.00 15.59 46 VAL B CA 1
ATOM 1180 C C . VAL B 1 47 ? 42.356 25.256 52.404 1.00 14.69 46 VAL B C 1
ATOM 1181 O O . VAL B 1 47 ? 42.252 26.209 53.191 1.00 12.88 46 VAL B O 1
ATOM 1185 N N . PHE B 1 48 ? 41.339 24.809 51.669 1.00 12.91 47 PHE B N 1
ATOM 1186 C CA . PHE B 1 48 ? 40.015 25.413 51.749 1.00 12.22 47 PHE B CA 1
ATOM 1187 C C . PHE B 1 48 ? 39.525 25.431 53.201 1.00 14.74 47 PHE B C 1
ATOM 1188 O O . PHE B 1 48 ? 39.097 26.476 53.706 1.00 13.89 47 PHE B O 1
ATOM 1196 N N . LYS B 1 49 ? 39.680 24.302 53.889 1.00 15.25 48 LYS B N 1
ATOM 1197 C CA . LYS B 1 49 ? 39.196 24.149 55.262 1.00 17.13 48 LYS B CA 1
ATOM 1198 C C . LYS B 1 49 ? 39.858 25.132 56.226 1.00 15.91 48 LYS B C 1
ATOM 1199 O O . LYS B 1 49 ? 39.210 25.650 57.119 1.00 16.96 48 LYS B O 1
ATOM 1205 N N . ALA B 1 50 ? 41.148 25.388 56.032 1.00 16.86 49 ALA B N 1
ATOM 1206 C CA . ALA B 1 50 ? 41.851 26.430 56.777 1.00 17.24 49 ALA B CA 1
ATOM 1207 C C . ALA B 1 50 ? 41.181 27.791 56.623 1.00 18.54 49 ALA B C 1
ATOM 1208 O O . ALA B 1 50 ? 40.993 28.517 57.596 1.00 18.08 49 ALA B O 1
ATOM 1210 N N . ILE B 1 51 ? 40.846 28.152 55.389 1.00 17.06 50 ILE B N 1
ATOM 1211 C CA . ILE B 1 51 ? 40.341 29.488 55.104 1.00 16.37 50 ILE B CA 1
ATOM 1212 C C . ILE B 1 51 ? 38.888 29.624 55.555 1.00 17.88 50 ILE B C 1
ATOM 1213 O O . ILE B 1 51 ? 38.444 30.698 55.978 1.00 18.20 50 ILE B O 1
ATOM 1218 N N . ASP B 1 52 ? 38.145 28.524 55.458 1.00 17.55 51 ASP B N 1
ATOM 1219 C CA . ASP B 1 52 ? 36.762 28.504 55.901 1.00 19.75 51 ASP B CA 1
ATOM 1220 C C . ASP B 1 52 ? 36.797 28.517 57.415 1.00 20.43 51 ASP B C 1
ATOM 1221 O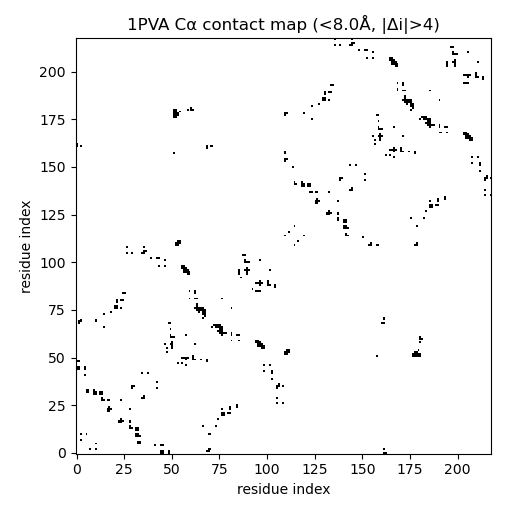 O . ASP B 1 52 ? 36.653 27.476 58.048 1.00 21.87 51 ASP B O 1
ATOM 1226 N N . ALA B 1 53 ? 37.020 29.697 57.986 1.00 21.65 52 ALA B N 1
ATOM 1227 C CA . ALA B 1 53 ? 37.258 29.829 59.418 1.00 21.52 52 ALA B CA 1
ATOM 1228 C C . ALA B 1 53 ? 36.143 29.238 60.276 1.00 21.81 52 ALA B C 1
ATOM 1229 O O . ALA B 1 53 ? 36.415 28.465 61.194 1.00 25.65 52 ALA B O 1
ATOM 1231 N N . ASP B 1 54 ? 34.895 29.607 59.999 1.00 21.39 53 ASP B N 1
ATOM 1232 C CA . ASP B 1 54 ? 33.772 29.138 60.810 1.00 21.54 53 ASP B CA 1
ATOM 1233 C C . ASP B 1 54 ? 33.213 27.761 60.423 1.00 23.30 53 ASP B C 1
ATOM 1234 O O . ASP B 1 54 ? 32.153 27.356 60.916 1.00 23.63 53 ASP B O 1
ATOM 1239 N N . ALA B 1 55 ? 33.923 27.052 59.547 1.00 24.41 54 ALA B N 1
ATOM 1240 C CA . ALA B 1 55 ? 33.495 25.745 59.032 1.00 24.58 54 ALA B CA 1
ATOM 1241 C C . ALA B 1 55 ? 32.089 25.712 58.408 1.00 23.71 54 ALA B C 1
ATOM 1242 O O . ALA B 1 55 ? 31.454 24.652 58.330 1.00 24.03 54 ALA B O 1
ATOM 1244 N N . SER B 1 56 ? 31.666 26.846 57.847 1.00 22.79 55 SER B N 1
ATOM 1245 C CA . SER B 1 56 ? 30.351 26.971 57.215 1.00 21.84 55 SER B CA 1
ATOM 1246 C C . SER B 1 56 ? 30.211 26.113 55.960 1.00 22.63 55 SER B C 1
ATOM 1247 O O . SER B 1 56 ? 29.104 25.900 55.465 1.00 24.31 55 SER B O 1
ATOM 1250 N N . GLY B 1 57 ? 31.344 25.745 55.376 1.00 21.89 56 GLY B N 1
ATOM 1251 C CA . GLY B 1 57 ? 31.326 25.020 54.122 1.00 20.52 56 GLY B CA 1
ATOM 1252 C C . GLY B 1 57 ? 31.679 25.927 52.960 1.00 19.61 56 GLY B C 1
ATOM 1253 O O . GLY B 1 57 ? 31.999 25.454 51.872 1.00 21.69 56 GLY B O 1
ATOM 1254 N N . PHE B 1 58 ? 31.618 27.231 53.187 1.00 17.51 57 PHE B N 1
ATOM 1255 C CA . PHE B 1 58 ? 31.940 28.194 52.154 1.00 16.57 57 PHE B CA 1
ATOM 1256 C C . PHE B 1 58 ? 32.952 29.187 52.686 1.00 16.69 57 PHE B C 1
ATOM 1257 O O . PHE B 1 58 ? 32.990 29.459 53.883 1.00 15.57 57 PHE B O 1
ATOM 1265 N N . ILE B 1 59 ? 33.741 29.770 51.792 1.00 14.42 58 ILE B N 1
ATOM 1266 C CA . ILE B 1 59 ? 34.509 30.951 52.152 1.00 15.32 58 ILE B CA 1
ATOM 1267 C C . ILE B 1 59 ? 33.652 32.199 51.883 1.00 14.50 58 ILE B C 1
ATOM 1268 O O . ILE B 1 59 ? 33.178 32.404 50.762 1.00 15.36 58 ILE B O 1
ATOM 1273 N N . GLU B 1 60 ? 33.280 32.894 52.955 1.00 14.54 59 GLU B N 1
ATOM 1274 C CA . GLU B 1 60 ? 32.507 34.118 52.828 1.00 14.87 59 GLU B CA 1
ATOM 1275 C C . GLU B 1 60 ? 33.459 35.285 52.639 1.00 16.03 59 GLU B C 1
ATOM 1276 O O . GLU B 1 60 ? 34.659 35.161 52.882 1.00 15.95 59 GLU B O 1
ATOM 1282 N N . GLU B 1 61 ? 32.939 36.414 52.174 1.00 18.56 60 GLU B N 1
ATOM 1283 C CA . GLU B 1 61 ? 33.792 37.544 51.840 1.00 20.86 60 GLU B CA 1
ATOM 1284 C C . GLU B 1 61 ? 34.762 37.932 52.964 1.00 21.44 60 GLU B C 1
ATOM 1285 O O . GLU B 1 61 ? 35.966 38.013 52.741 1.00 18.14 60 GLU B O 1
ATOM 1291 N N . GLU B 1 62 ? 34.263 38.041 54.191 1.00 23.36 61 GLU B N 1
ATOM 1292 C CA . GLU B 1 62 ? 35.116 38.436 55.317 1.00 26.21 61 GLU B CA 1
ATOM 1293 C C . GLU B 1 62 ? 36.273 37.472 55.527 1.00 24.16 61 GLU B C 1
ATOM 1294 O O . GLU B 1 62 ? 37.389 37.891 55.827 1.00 24.90 61 GLU B O 1
ATOM 1300 N N . GLU B 1 63 ? 36.033 36.189 55.264 1.00 22.16 62 GLU B N 1
ATOM 1301 C CA . GLU B 1 63 ? 37.082 35.183 55.366 1.00 19.94 62 GLU B CA 1
ATOM 1302 C C . GLU B 1 63 ? 38.090 35.354 54.249 1.00 19.66 62 GLU B C 1
ATOM 1303 O O . GLU B 1 63 ? 39.283 35.119 54.448 1.00 19.94 62 GLU B O 1
ATOM 1309 N N . LEU B 1 64 ? 37.616 35.797 53.083 1.00 17.51 63 LEU B N 1
ATOM 1310 C CA . LEU B 1 64 ? 38.499 36.041 51.953 1.00 15.94 63 LEU B CA 1
ATOM 1311 C C . LEU B 1 64 ? 39.443 37.175 52.268 1.00 13.19 63 LEU B C 1
ATOM 1312 O O . LEU B 1 64 ? 40.624 37.101 51.951 1.00 12.76 63 LEU B O 1
ATOM 1317 N N . LYS B 1 65 ? 38.926 38.220 52.909 1.00 11.64 64 LYS B N 1
ATOM 1318 C CA . LYS B 1 65 ? 39.747 39.372 53.263 1.00 13.12 64 LYS B CA 1
ATOM 1319 C C . LYS B 1 65 ? 40.908 38.974 54.176 1.00 13.36 64 LYS B C 1
ATOM 1320 O O . LYS B 1 65 ? 42.000 39.548 54.096 1.00 12.23 64 LYS B O 1
ATOM 1326 N N . PHE B 1 66 ? 40.698 37.929 54.971 1.00 14.20 65 PHE B N 1
ATOM 1327 C CA . PHE B 1 66 ? 41.712 37.467 55.910 1.00 14.22 65 PHE B CA 1
ATOM 1328 C C . PHE B 1 66 ? 42.512 36.272 55.416 1.00 14.66 65 PHE B C 1
ATOM 1329 O O . PHE B 1 66 ? 43.228 35.646 56.199 1.00 13.65 65 PHE B O 1
ATOM 1337 N N . VAL B 1 67 ? 42.518 36.054 54.104 1.00 12.02 66 VAL B N 1
ATOM 1338 C CA . VAL B 1 67 ? 43.070 34.820 53.549 1.00 9.59 66 VAL B CA 1
ATOM 1339 C C . VAL B 1 67 ? 44.522 34.578 53.938 1.00 8.88 66 VAL B C 1
ATOM 1340 O O . VAL B 1 67 ? 44.909 33.441 54.222 1.00 8.46 66 VAL B O 1
ATOM 1344 N N . LEU B 1 68 ? 45.319 35.643 53.986 1.00 8.15 67 LEU B N 1
ATOM 1345 C CA . LEU B 1 68 ? 46.755 35.506 54.214 1.00 9.74 67 LEU B CA 1
ATOM 1346 C C . LEU B 1 68 ? 47.076 35.000 55.624 1.00 11.62 67 LEU B C 1
ATOM 1347 O O . LEU B 1 68 ? 48.133 34.404 55.858 1.00 9.93 67 LEU B O 1
ATOM 1352 N N . LYS B 1 69 ? 46.151 35.219 56.551 1.00 11.60 68 LYS B N 1
ATOM 1353 C CA . LYS B 1 69 ? 46.352 34.805 57.930 1.00 13.49 68 LYS B CA 1
ATOM 1354 C C . LYS B 1 69 ? 46.366 33.282 58.063 1.00 11.78 68 LYS B C 1
ATOM 1355 O O . LYS B 1 69 ? 46.957 32.730 58.999 1.00 10.72 68 LYS B O 1
ATOM 1361 N N . SER B 1 70 ? 45.830 32.596 57.062 1.00 10.60 69 SER B N 1
ATOM 1362 C CA . SER B 1 70 ? 45.916 31.148 57.033 1.00 10.54 69 SER B CA 1
ATOM 1363 C C . SER B 1 70 ? 47.318 30.701 56.646 1.00 9.30 69 SER B C 1
ATOM 1364 O O . SER B 1 70 ? 47.651 29.527 56.756 1.00 10.35 69 SER B O 1
ATOM 1367 N N . PHE B 1 71 ? 48.110 31.629 56.123 1.00 7.85 70 PHE B N 1
ATOM 1368 C CA . PHE B 1 71 ? 49.436 31.308 55.648 1.00 10.37 70 PHE B CA 1
ATOM 1369 C C . PHE B 1 71 ? 50.486 31.881 56.569 1.00 10.34 70 PHE B C 1
ATOM 1370 O O . PHE B 1 71 ? 51.541 31.280 56.751 1.00 14.02 70 PHE B O 1
ATOM 1378 N N . ALA B 1 72 ? 50.183 33.008 57.201 1.00 9.76 71 ALA B N 1
ATOM 1379 C CA . ALA B 1 72 ? 51.096 33.582 58.185 1.00 12.96 71 ALA B CA 1
ATOM 1380 C C . ALA B 1 72 ? 50.387 34.548 59.110 1.00 13.25 71 ALA B C 1
ATOM 1381 O O . ALA B 1 72 ? 49.587 35.363 58.662 1.00 14.42 71 ALA B O 1
ATOM 1383 N N . ALA B 1 73 ? 50.759 34.512 60.387 1.00 12.40 72 ALA B N 1
ATOM 1384 C CA . ALA B 1 73 ? 50.081 35.290 61.421 1.00 13.17 72 ALA B CA 1
ATOM 1385 C C . ALA B 1 73 ? 50.083 36.790 61.141 1.00 13.54 72 ALA B C 1
ATOM 1386 O O . ALA B 1 73 ? 49.077 37.466 61.361 1.00 12.17 72 ALA B O 1
ATOM 1388 N N . ASP B 1 74 ? 51.168 37.290 60.570 1.00 13.87 73 ASP B N 1
ATOM 1389 C CA . ASP B 1 74 ? 51.273 38.716 60.293 1.00 17.96 73 ASP B CA 1
ATOM 1390 C C . ASP B 1 74 ? 50.895 39.106 58.853 1.00 18.42 73 ASP B C 1
ATOM 1391 O O . ASP B 1 74 ? 51.139 40.244 58.424 1.00 20.57 73 ASP B O 1
ATOM 1396 N N . GLY B 1 75 ? 50.254 38.187 58.131 1.00 16.12 74 GLY B N 1
ATOM 1397 C CA . GLY B 1 75 ? 49.801 38.481 56.780 1.00 14.17 74 GLY B CA 1
ATOM 1398 C C . GLY B 1 75 ? 48.751 39.574 56.773 1.00 14.79 74 GLY B C 1
ATOM 1399 O O . GLY B 1 75 ? 47.855 39.588 57.626 1.00 16.70 74 GLY B O 1
ATOM 1400 N N . ARG B 1 76 ? 48.881 40.525 55.847 1.00 12.68 75 ARG B N 1
ATOM 1401 C CA . ARG B 1 76 ? 47.990 41.676 55.805 1.00 11.25 75 ARG B CA 1
ATOM 1402 C C . ARG B 1 76 ? 46.577 41.300 55.352 1.00 11.16 75 ARG B C 1
ATOM 1403 O O . ARG B 1 76 ? 46.374 40.262 54.712 1.00 13.22 75 ARG B O 1
ATOM 1411 N N . ASP B 1 77 ? 45.605 42.136 55.703 1.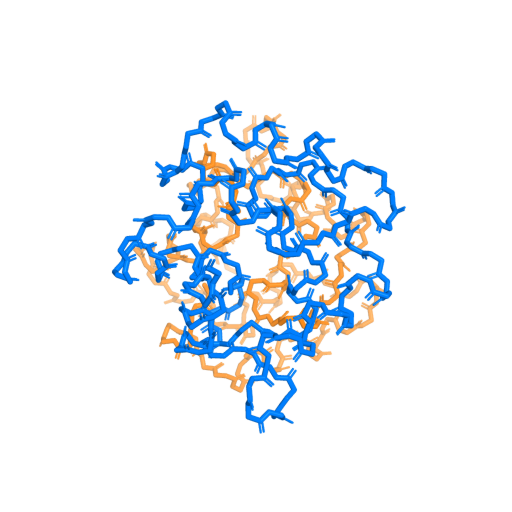00 11.27 76 ASP B N 1
ATOM 1412 C CA . ASP B 1 77 ? 44.282 42.048 55.116 1.00 12.63 76 ASP B CA 1
ATOM 1413 C C . ASP B 1 77 ? 44.379 42.388 53.630 1.00 10.51 76 ASP B C 1
ATOM 1414 O O . ASP B 1 77 ? 45.166 43.243 53.212 1.00 10.00 76 ASP B O 1
ATOM 1419 N N . LEU B 1 78 ? 43.549 41.741 52.831 1.00 10.49 77 LEU B N 1
ATOM 1420 C CA . LEU B 1 78 ?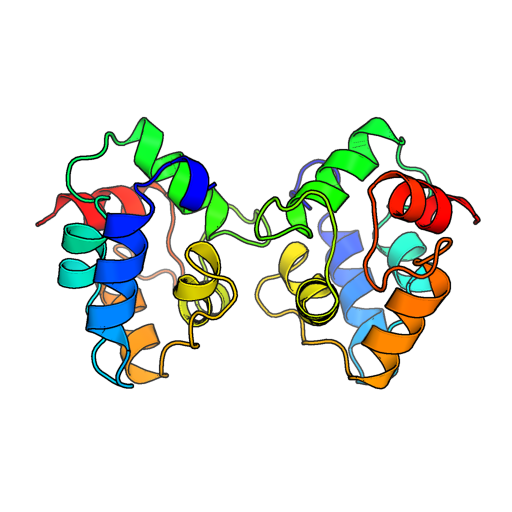 43.367 42.192 51.455 1.00 11.32 77 LEU B CA 1
ATOM 1421 C C . LEU B 1 78 ? 42.573 43.505 51.460 1.00 11.83 77 LEU B C 1
ATOM 1422 O O . LEU B 1 78 ? 41.791 43.776 52.388 1.00 12.48 77 LEU B O 1
ATOM 1427 N N . THR B 1 79 ? 42.816 44.360 50.477 1.00 11.33 78 THR B N 1
ATOM 1428 C CA . THR B 1 79 ? 41.967 45.525 50.279 1.00 10.76 78 THR B CA 1
ATOM 1429 C C . THR B 1 79 ? 40.562 45.094 49.833 1.00 12.30 78 THR B C 1
ATOM 1430 O O . THR B 1 79 ? 40.333 43.937 49.460 1.00 12.75 78 THR B O 1
ATOM 1434 N N . ASP B 1 80 ? 39.625 46.034 49.854 1.00 14.53 79 ASP B N 1
ATOM 1435 C CA . ASP B 1 80 ? 38.291 45.805 49.326 1.00 18.29 79 ASP B CA 1
ATOM 1436 C C . ASP B 1 80 ? 38.354 45.338 47.868 1.00 15.22 79 ASP B C 1
ATOM 1437 O O . ASP B 1 80 ? 37.729 44.345 47.500 1.00 14.59 79 ASP B O 1
ATOM 1442 N N . ALA B 1 81 ? 39.110 46.055 47.044 1.00 12.00 80 ALA B N 1
ATOM 1443 C CA . ALA B 1 81 ? 39.226 45.703 45.634 1.00 12.51 80 ALA B CA 1
ATOM 1444 C C . ALA B 1 81 ? 39.853 44.320 45.423 1.00 9.64 80 ALA B C 1
ATOM 1445 O O . ALA B 1 81 ? 39.417 43.567 44.553 1.00 12.11 80 ALA B O 1
ATOM 1447 N N . GLU B 1 82 ? 40.862 43.983 46.219 1.00 8.82 81 GLU B N 1
ATOM 1448 C CA . GLU B 1 82 ? 41.479 42.666 46.113 1.00 8.16 81 GLU B CA 1
ATOM 1449 C C . GLU B 1 82 ? 40.502 41.585 46.537 1.00 7.91 81 GLU B C 1
ATOM 1450 O O . GLU B 1 82 ? 40.443 40.514 45.929 1.00 8.65 81 GLU B O 1
ATOM 1456 N N . THR B 1 83 ? 39.720 41.863 47.568 1.00 9.86 82 THR B N 1
ATOM 1457 C CA . THR B 1 83 ? 38.748 40.896 48.048 1.00 10.45 82 THR B CA 1
ATOM 1458 C C . THR B 1 83 ? 37.603 40.688 47.060 1.00 10.77 82 THR B C 1
ATOM 1459 O O . THR B 1 83 ? 37.256 39.546 46.744 1.00 10.31 82 THR B O 1
ATOM 1463 N N . LYS B 1 84 ? 37.070 41.784 46.520 1.00 12.07 83 LYS B N 1
ATOM 1464 C CA . LYS B 1 84 ? 36.073 41.723 45.446 1.00 13.15 83 LYS B CA 1
ATOM 1465 C C . LYS B 1 84 ? 36.528 41.008 44.166 1.00 11.30 83 LYS B C 1
ATOM 1466 O O . LYS B 1 84 ? 35.755 40.255 43.583 1.00 12.40 83 LYS B O 1
ATOM 1472 N N . ALA B 1 85 ? 37.737 41.298 43.689 1.00 10.66 84 ALA B N 1
ATOM 1473 C CA . ALA B 1 85 ? 38.277 40.623 42.504 1.00 11.32 84 ALA B CA 1
ATOM 1474 C C . ALA B 1 85 ? 38.432 39.118 42.715 1.00 10.54 84 ALA B C 1
ATOM 1475 O O . ALA B 1 85 ? 38.090 38.312 41.852 1.00 10.82 84 ALA B O 1
ATOM 1477 N N . PHE B 1 86 ? 38.963 38.740 43.869 1.00 9.43 85 PHE B N 1
ATOM 1478 C CA . PHE B 1 86 ? 39.076 37.333 44.251 1.00 11.09 85 PHE B CA 1
ATOM 1479 C C . PHE B 1 86 ? 37.687 36.672 44.284 1.00 10.60 85 PHE B C 1
ATOM 1480 O O . PHE B 1 86 ? 37.471 35.623 43.671 1.00 10.86 85 PHE B O 1
ATOM 1488 N N . LEU B 1 87 ? 36.762 37.279 45.019 1.00 11.50 86 LEU B N 1
ATOM 1489 C CA . LEU B 1 87 ? 35.404 36.756 45.166 1.00 11.87 86 LEU B CA 1
ATOM 1490 C C . LEU B 1 87 ? 34.759 36.548 43.796 1.00 13.36 86 LEU B C 1
ATOM 1491 O O . LEU B 1 87 ? 34.255 35.464 43.488 1.00 12.15 86 LEU B O 1
ATOM 1496 N N . LYS B 1 88 ? 34.888 37.555 42.939 1.00 12.78 87 LYS B N 1
ATOM 1497 C CA . LYS B 1 88 ? 34.245 37.553 41.629 1.00 15.28 87 LYS B CA 1
ATOM 1498 C C . LYS B 1 88 ? 34.787 36.470 40.676 1.00 14.64 87 LYS B C 1
ATOM 1499 O O . LYS B 1 88 ? 34.020 35.840 39.923 1.00 14.19 87 LYS B O 1
ATOM 1505 N N . ALA B 1 89 ? 36.103 36.278 40.692 1.00 11.75 88 ALA B N 1
ATOM 1506 C CA . ALA B 1 89 ? 36.742 35.263 39.873 1.00 11.18 88 ALA B CA 1
ATOM 1507 C C . ALA B 1 89 ? 36.340 33.872 40.333 1.00 12.50 88 ALA B C 1
ATOM 1508 O O . ALA B 1 89 ? 36.299 32.928 39.532 1.00 13.73 88 ALA B O 1
ATOM 1510 N N . ALA B 1 90 ? 36.134 33.731 41.641 1.00 11.14 89 ALA B N 1
ATOM 1511 C CA . ALA B 1 90 ? 35.896 32.430 42.252 1.00 12.44 89 ALA B CA 1
ATOM 1512 C C . ALA B 1 90 ? 34.412 32.028 42.279 1.00 12.99 89 ALA B C 1
ATOM 1513 O O . ALA B 1 90 ? 34.067 30.863 42.098 1.00 10.86 89 ALA B O 1
ATOM 1515 N N . ASP B 1 91 ? 33.541 33.013 42.465 1.00 14.44 90 ASP B N 1
ATOM 1516 C CA . ASP B 1 91 ? 32.113 32.764 42.602 1.00 12.92 90 ASP B CA 1
ATOM 1517 C C . ASP B 1 91 ? 31.465 32.513 41.236 1.00 14.80 90 ASP B C 1
ATOM 1518 O O . ASP B 1 91 ? 31.033 33.452 40.548 1.00 14.87 90 ASP B O 1
ATOM 1523 N N . LYS B 1 92 ? 31.457 31.247 40.831 1.00 15.59 91 LYS B N 1
ATOM 1524 C CA . LYS B 1 92 ? 30.898 30.840 39.549 1.00 17.78 91 LYS B CA 1
ATOM 1525 C C . LYS B 1 92 ? 29.365 30.881 39.527 1.00 18.91 91 LYS B C 1
ATOM 1526 O O . LYS B 1 92 ? 28.767 31.020 38.458 1.00 17.24 91 LYS B O 1
ATOM 1532 N N . ASP B 1 93 ? 28.732 30.648 40.676 1.00 19.81 92 ASP B N 1
ATOM 1533 C CA . ASP B 1 93 ? 27.277 30.579 40.715 1.00 19.53 92 ASP B CA 1
ATOM 1534 C C . ASP B 1 93 ? 26.607 31.792 41.347 1.00 20.37 92 ASP B C 1
ATOM 1535 O O . ASP B 1 93 ? 25.385 31.853 41.458 1.00 23.76 92 ASP B O 1
ATOM 1540 N N . GLY B 1 94 ? 27.406 32.766 41.745 1.00 19.35 93 GLY B N 1
ATOM 1541 C CA . GLY B 1 94 ? 26.871 34.084 42.025 1.00 24.17 93 GLY B CA 1
ATOM 1542 C C . GLY B 1 94 ? 26.114 34.250 43.326 1.00 25.67 93 GLY B C 1
ATOM 1543 O O . GLY B 1 94 ? 25.388 35.240 43.491 1.00 27.77 93 GLY B O 1
ATOM 1544 N N . ASP B 1 95 ? 26.333 33.340 44.272 1.00 24.47 94 ASP B N 1
ATOM 1545 C CA . ASP B 1 95 ? 25.729 33.450 45.603 1.00 24.14 94 ASP B CA 1
ATOM 1546 C C . ASP B 1 95 ? 26.520 34.300 46.599 1.00 24.36 94 ASP B C 1
ATOM 1547 O O . ASP B 1 95 ? 26.076 34.512 47.730 1.00 26.70 94 ASP B O 1
ATOM 1552 N N . GLY B 1 96 ? 27.673 34.805 46.172 1.00 23.52 95 GLY B N 1
ATOM 1553 C CA . GLY B 1 96 ? 28.434 35.738 46.980 1.00 21.23 95 GLY B CA 1
ATOM 1554 C C . GLY B 1 96 ? 29.386 35.076 47.960 1.00 21.82 95 GLY B C 1
ATOM 1555 O O . GLY B 1 96 ? 29.922 35.729 48.861 1.00 24.79 95 GLY B O 1
ATOM 1556 N N . LYS B 1 97 ? 29.576 33.773 47.807 1.00 21.10 96 LYS B N 1
ATOM 1557 C CA . LYS B 1 97 ? 30.541 33.037 48.606 1.00 19.30 96 LYS B CA 1
ATOM 1558 C C . LYS B 1 97 ? 31.197 31.997 47.707 1.00 20.10 96 LYS B C 1
ATOM 1559 O O . LYS B 1 97 ? 30.774 31.798 46.555 1.00 19.13 96 LYS B O 1
ATOM 1565 N N . ILE B 1 98 ? 32.192 31.299 48.242 1.00 17.23 97 ILE B N 1
ATOM 1566 C CA . ILE B 1 98 ? 32.959 30.336 47.465 1.00 15.59 97 ILE B CA 1
ATOM 1567 C C . ILE B 1 98 ? 32.816 28.934 48.061 1.00 15.31 97 ILE B C 1
ATOM 1568 O O . ILE B 1 98 ? 33.125 28.711 49.242 1.00 16.55 97 ILE B O 1
ATOM 1573 N N . GLY B 1 99 ? 32.327 28.003 47.248 1.00 13.54 98 GLY B N 1
ATOM 1574 C CA . GLY B 1 99 ? 32.227 26.618 47.672 1.00 12.84 98 GLY B CA 1
ATOM 1575 C C . GLY B 1 99 ? 33.508 25.868 47.375 1.00 13.27 98 GLY B C 1
ATOM 1576 O O . GLY B 1 99 ? 34.391 26.377 46.675 1.00 12.96 98 GLY B O 1
ATOM 1577 N N . ILE B 1 100 ? 33.616 24.648 47.877 1.00 12.75 99 ILE B N 1
ATOM 1578 C CA . ILE B 1 100 ? 34.813 23.853 47.653 1.00 14.38 99 ILE B CA 1
ATOM 1579 C C . ILE B 1 100 ? 35.090 23.607 46.158 1.00 14.98 99 ILE B C 1
ATOM 1580 O O . ILE B 1 100 ? 36.226 23.736 45.707 1.00 16.08 99 ILE B O 1
ATOM 1585 N N . ASP B 1 101 ? 34.040 23.385 45.373 1.00 16.54 100 ASP B N 1
ATOM 1586 C CA . ASP B 1 101 ? 34.208 23.097 43.952 1.00 17.02 100 ASP B CA 1
ATOM 1587 C C . ASP B 1 101 ? 34.652 24.313 43.167 1.00 12.04 100 ASP B C 1
ATOM 1588 O O . ASP B 1 101 ? 35.520 24.215 42.305 1.00 13.34 100 ASP B O 1
ATOM 1593 N N . GLU B 1 102 ? 34.096 25.466 43.507 1.00 11.17 101 GLU B N 1
ATOM 1594 C CA . GLU B 1 102 ? 34.569 26.724 42.958 1.00 10.98 101 GLU B CA 1
ATOM 1595 C C . GLU B 1 102 ? 36.029 26.966 43.305 1.00 10.55 101 GLU B C 1
ATOM 1596 O O . GLU B 1 102 ? 36.792 27.465 42.477 1.00 10.94 101 GLU B O 1
ATOM 1602 N N . PHE B 1 103 ? 36.430 26.611 44.525 1.00 10.23 102 PHE B N 1
ATOM 1603 C CA . PHE B 1 103 ? 37.820 26.791 44.946 1.00 9.17 102 PHE B CA 1
ATOM 1604 C C . PHE B 1 103 ? 38.791 25.865 44.207 1.00 9.03 102 PHE B C 1
ATOM 1605 O O . PHE B 1 103 ? 39.784 26.334 43.657 1.00 9.55 102 PHE B O 1
ATOM 1613 N N . GLU B 1 104 ? 38.444 24.583 44.087 1.00 9.73 103 GLU B N 1
ATOM 1614 C CA . GLU B 1 104 ? 39.223 23.635 43.277 1.00 10.87 103 GLU B CA 1
ATOM 1615 C C . GLU B 1 104 ? 39.391 24.125 41.835 1.00 9.35 103 GLU B C 1
ATOM 1616 O O . GLU B 1 104 ? 40.465 24.004 41.243 1.00 9.44 103 GLU B O 1
ATOM 1622 N N . THR B 1 105 ? 38.280 24.555 41.243 1.00 10.55 104 THR B N 1
ATOM 1623 C CA . THR B 1 105 ? 38.251 25.003 39.859 1.00 10.18 104 THR B CA 1
ATOM 1624 C C . THR B 1 105 ? 39.125 26.233 39.632 1.00 8.60 104 THR B C 1
ATOM 1625 O O . THR B 1 105 ? 39.958 26.253 38.716 1.00 9.83 104 THR B O 1
ATOM 1629 N N . LEU B 1 106 ? 38.994 27.215 40.523 1.00 8.71 105 LEU B N 1
ATOM 1630 C CA . LEU B 1 106 ? 39.773 28.440 40.435 1.00 8.82 105 LEU B CA 1
ATOM 1631 C C . LEU B 1 106 ? 41.257 28.132 40.532 1.00 8.73 105 LEU B C 1
ATOM 1632 O O . LEU B 1 106 ? 42.047 28.628 39.734 1.00 8.61 105 LEU B O 1
ATOM 1637 N N . VAL B 1 107 ? 41.623 27.249 41.462 1.00 9.66 106 VAL B N 1
ATOM 1638 C CA . VAL B 1 107 ? 43.034 26.879 41.658 1.00 10.70 106 VAL B CA 1
ATOM 1639 C C . VAL B 1 107 ? 43.645 26.198 40.416 1.00 10.74 106 VAL B C 1
ATOM 1640 O O . VAL B 1 107 ? 44.798 26.434 40.062 1.00 9.63 106 VAL B O 1
ATOM 1644 N N . HIS B 1 108 ? 42.845 25.399 39.719 1.00 10.03 107 HIS B N 1
ATOM 1645 C CA . HIS B 1 108 ? 43.360 24.621 38.598 1.00 13.21 107 HIS B CA 1
ATOM 1646 C C . HIS B 1 108 ? 42.958 25.135 37.214 1.00 15.21 107 HIS B C 1
ATOM 1647 O O . HIS B 1 108 ? 43.298 24.500 36.215 1.00 15.75 107 HIS B O 1
ATOM 1654 N N . GLU B 1 109 ? 42.271 26.274 37.118 1.00 16.16 108 GLU B N 1
ATOM 1655 C CA . GLU B 1 109 ? 41.930 26.764 35.786 1.00 21.20 108 GLU B CA 1
ATOM 1656 C C . GLU B 1 109 ? 43.213 27.182 35.019 1.00 22.72 108 GLU B C 1
ATOM 1657 O O . GLU B 1 109 ? 43.210 27.320 33.800 1.00 23.57 108 GLU B O 1
ATOM 1663 N N . ALA B 1 110 ? 44.331 27.197 35.770 1.00 25.60 109 ALA B N 1
ATOM 1664 C CA . ALA B 1 110 ? 45.727 27.453 35.347 1.00 30.85 109 ALA B CA 1
ATOM 1665 C C . ALA B 1 110 ? 46.415 28.813 35.569 1.00 33.68 109 ALA B C 1
ATOM 1666 O O . ALA B 1 110 ? 47.058 29.369 34.623 1.00 38.93 109 ALA B O 1
#

Foldseek 3Di:
DLQVLFDPVLLVQLLVQCVDAPRDDPQSSLVSRPVQPDDLVSLVVLQCLLVVVNPQWNALVSLQVSSCSSPVPRHGHDPVSSVNVQVLQVVPPPRIHHSVSSSCSSHVD/DDCPQWPLVLLVVLLVQCVDAPRDDPQSSLVSRVVQPDDLVVLVVLQCLLCVVNPQWRALVSLQVSSCSSPVPRHGHDPVNSVVVQVQQCPPPPRIHHSVSSSCSSHVD

Radius of gyration: 17.67 Å; Cα contacts (8 Å, |Δi|>4): 322; chains: 2; bounding box: 35×31×52 Å